Protein AF-A0A2E1NA82-F1 (afdb_monomer_lite)

Foldseek 3Di:
DDPVVVVVVVVVVVVVVVVVVVVVCVVVVVVVVVCVVVCVVPPPPDDDDDDDPLDCQQLVDAQVRSLVLLLCVLVPHDNPRPNPVCLVVLLVLVLVLLLVLLQQLLVCLQVVHDDRDDPQDWDQDPRGIGRHHDPPVLSVLSSPLSNQLNNDQDLVSNQVSLVSNLVSQVVVCSSRVVDDVSSCSSSVPRDSHDPPDDPPPPPDPPDDDDDD

Radius of gyration: 26.2 Å; chains: 1; bounding box: 61×76×90 Å

Sequence (212 aa):
MSLENIVIAVSLLLGIVLLILIIYLISRVNDLEAKAFSQQGIASSGEKKTENEPQKVFGGLSGRQLWDEWVSIANGGDDQYGIKGDRDRFLALLELHARSLIKTGMEHGASSTNEQPSNPLTIKMLRGEFESFLPSSQASRLYELGRELGASEDTKQRAALSAALAETVEAISMGIDAGSSFVESTMRDVPINPPESEPGQELVPSDNPDSG

pLDDT: mean 76.41, std 17.11, range [37.5, 94.0]

Structure (mmCIF, N/CA/C/O backbone):
data_AF-A0A2E1NA82-F1
#
_entry.id   AF-A0A2E1NA82-F1
#
loop_
_atom_site.group_PDB
_atom_site.id
_atom_site.type_symbol
_atom_site.label_atom_id
_atom_site.label_alt_id
_atom_site.label_comp_id
_atom_site.label_asym_id
_atom_site.label_entity_id
_atom_site.label_seq_id
_atom_site.pdbx_PDB_ins_code
_atom_site.Cartn_x
_atom_site.Cartn_y
_atom_site.Cartn_z
_atom_site.occupancy
_atom_site.B_iso_or_equiv
_atom_site.auth_seq_id
_atom_site.auth_comp_id
_atom_site.auth_asym_id
_atom_site.auth_atom_id
_atom_site.pdbx_PDB_model_num
ATOM 1 N N . MET A 1 1 ? 3.138 59.621 -4.333 1.00 60.34 1 MET A N 1
ATOM 2 C CA . MET A 1 1 ? 2.513 58.377 -3.837 1.00 60.34 1 MET A CA 1
ATOM 3 C C . MET A 1 1 ? 2.484 58.458 -2.323 1.00 60.34 1 MET A C 1
ATOM 5 O O . MET A 1 1 ? 3.494 58.855 -1.756 1.00 60.34 1 MET A O 1
ATOM 9 N N . SER A 1 2 ? 1.336 58.206 -1.695 1.00 79.56 2 SER A N 1
ATOM 10 C CA . SER A 1 2 ? 1.173 58.239 -0.236 1.00 79.56 2 SER A CA 1
ATOM 11 C C . SER A 1 2 ? 2.066 57.186 0.424 1.00 79.56 2 SER A C 1
ATOM 13 O O . SER A 1 2 ? 2.286 56.110 -0.132 1.00 79.56 2 SER A O 1
ATOM 15 N N . LEU A 1 3 ? 2.605 57.516 1.598 1.00 78.81 3 LEU A N 1
ATOM 16 C CA . LEU A 1 3 ? 3.566 56.687 2.334 1.00 78.81 3 LEU A CA 1
ATOM 17 C C . LEU A 1 3 ? 2.981 55.297 2.657 1.00 78.81 3 LEU A C 1
ATOM 19 O O . LEU A 1 3 ? 3.685 54.295 2.596 1.00 78.81 3 LEU A O 1
ATOM 23 N N . GLU A 1 4 ? 1.668 55.227 2.862 1.00 82.38 4 GLU A N 1
ATOM 24 C CA . GLU A 1 4 ? 0.895 53.995 3.063 1.00 82.38 4 GLU A CA 1
ATOM 25 C C . GLU A 1 4 ? 0.946 53.072 1.837 1.00 82.38 4 GLU A C 1
ATOM 27 O O . GLU A 1 4 ? 1.203 51.877 1.968 1.00 82.38 4 GLU A O 1
ATOM 32 N N . ASN A 1 5 ? 0.799 53.625 0.629 1.00 81.94 5 ASN A N 1
ATOM 33 C CA . ASN A 1 5 ? 0.864 52.847 -0.610 1.00 81.94 5 ASN A CA 1
ATOM 34 C C . ASN A 1 5 ? 2.274 52.288 -0.842 1.00 81.94 5 ASN A C 1
ATOM 36 O O . ASN A 1 5 ? 2.421 51.199 -1.390 1.00 81.94 5 ASN A O 1
ATOM 40 N N . ILE A 1 6 ? 3.307 53.017 -0.406 1.00 86.69 6 ILE A N 1
ATOM 41 C CA . ILE A 1 6 ? 4.700 52.560 -0.477 1.00 86.69 6 ILE A CA 1
ATOM 42 C C . ILE A 1 6 ? 4.925 51.403 0.503 1.00 86.69 6 ILE A C 1
ATOM 44 O O . ILE A 1 6 ? 5.496 50.388 0.115 1.00 86.69 6 ILE A O 1
ATOM 48 N N . VAL A 1 7 ? 4.431 51.506 1.742 1.00 86.44 7 VAL A N 1
ATOM 49 C CA . VAL A 1 7 ? 4.547 50.432 2.745 1.00 86.44 7 VAL A CA 1
ATOM 50 C C . VAL A 1 7 ? 3.811 49.168 2.295 1.00 86.44 7 VAL A C 1
ATOM 52 O O . VAL A 1 7 ? 4.365 48.073 2.393 1.00 86.44 7 VAL A O 1
ATOM 55 N N . ILE A 1 8 ? 2.605 49.304 1.737 1.00 86.69 8 ILE A N 1
ATOM 56 C CA . ILE A 1 8 ? 1.835 48.171 1.204 1.00 86.69 8 ILE A CA 1
ATOM 57 C C . ILE A 1 8 ? 2.577 47.519 0.032 1.00 86.69 8 ILE A C 1
ATOM 59 O O . ILE A 1 8 ? 2.718 46.298 0.005 1.00 86.69 8 ILE A O 1
ATOM 63 N N . ALA A 1 9 ? 3.106 48.314 -0.904 1.00 85.19 9 ALA A N 1
ATOM 64 C CA . ALA A 1 9 ? 3.859 47.794 -2.043 1.00 85.19 9 ALA A CA 1
ATOM 65 C C . ALA A 1 9 ? 5.137 47.054 -1.609 1.00 85.19 9 ALA A C 1
ATOM 67 O O . ALA A 1 9 ? 5.434 45.986 -2.139 1.00 85.19 9 ALA A O 1
ATOM 68 N N . VAL A 1 10 ? 5.866 47.578 -0.617 1.00 90.19 10 VAL A N 1
ATOM 69 C CA . VAL A 1 10 ? 7.078 46.940 -0.076 1.00 90.19 10 VAL A CA 1
ATOM 70 C C . VAL A 1 10 ? 6.745 45.656 0.684 1.00 90.19 10 VAL A C 1
ATOM 72 O O . VAL A 1 10 ? 7.443 44.658 0.520 1.00 90.19 10 VAL A O 1
ATOM 75 N N . SER A 1 11 ? 5.666 45.646 1.469 1.00 88.31 11 SER A N 1
ATOM 76 C CA . SER A 1 11 ? 5.218 44.452 2.195 1.00 88.31 11 SER A CA 1
ATOM 77 C C . SER A 1 11 ? 4.773 43.340 1.237 1.00 88.31 11 SER A C 1
ATOM 79 O O . SER A 1 11 ? 5.163 42.183 1.394 1.00 88.31 11 SER A O 1
ATOM 81 N N . LEU A 1 12 ? 4.039 43.696 0.174 1.00 89.12 12 LEU A N 1
ATOM 82 C CA . LEU A 1 12 ? 3.630 42.754 -0.869 1.00 89.12 12 LEU A CA 1
ATOM 83 C C . LEU A 1 12 ? 4.841 42.193 -1.630 1.00 89.12 12 LEU A C 1
ATOM 85 O O . LEU A 1 12 ? 4.916 40.990 -1.871 1.00 89.12 12 LEU A O 1
ATOM 89 N N . LEU A 1 13 ? 5.816 43.049 -1.958 1.00 89.25 13 LEU A N 1
ATOM 90 C CA . LEU A 1 13 ? 7.061 42.637 -2.607 1.00 89.25 13 LEU A CA 1
ATOM 91 C C . LEU A 1 13 ? 7.852 41.659 -1.727 1.00 89.25 13 LEU A C 1
ATOM 93 O O . LEU A 1 13 ? 8.292 40.621 -2.215 1.00 89.25 13 LEU A O 1
ATOM 97 N N . LEU A 1 14 ? 7.990 41.953 -0.431 1.00 90.00 14 LEU A N 1
ATOM 98 C CA . LEU A 1 14 ? 8.646 41.063 0.532 1.00 90.00 14 LEU A CA 1
ATOM 99 C C . LEU A 1 14 ? 7.930 39.714 0.647 1.00 90.00 14 LEU A C 1
ATOM 101 O O . LEU A 1 14 ? 8.590 38.678 0.639 1.00 90.00 14 LEU A O 1
ATOM 105 N N . GLY A 1 15 ? 6.596 39.711 0.694 1.00 89.12 15 GLY A N 1
ATOM 106 C CA . GLY A 1 15 ? 5.802 38.482 0.725 1.00 89.12 15 GLY A CA 1
ATOM 107 C C . GLY A 1 15 ? 6.021 37.603 -0.509 1.00 89.12 15 GLY A C 1
ATOM 108 O O . GLY A 1 15 ? 6.225 36.398 -0.378 1.00 89.12 15 GLY A O 1
ATOM 109 N N . ILE A 1 16 ? 6.058 38.202 -1.703 1.00 89.50 16 ILE A N 1
ATOM 110 C CA . ILE A 1 16 ? 6.321 37.478 -2.957 1.00 89.50 16 ILE A CA 1
ATOM 111 C C . ILE A 1 16 ? 7.746 36.913 -2.973 1.00 89.50 16 ILE A C 1
ATOM 113 O O . ILE A 1 16 ? 7.945 35.757 -3.343 1.00 89.50 16 ILE A O 1
ATOM 117 N N . VAL A 1 17 ? 8.738 37.693 -2.534 1.00 90.31 17 VAL A N 1
ATOM 118 C CA . VAL A 1 17 ? 10.133 37.234 -2.446 1.00 90.31 17 VAL A CA 1
ATOM 119 C C . VAL A 1 17 ? 10.264 36.052 -1.482 1.00 90.31 17 VAL A C 1
ATOM 121 O O . VAL A 1 17 ? 10.919 35.067 -1.819 1.00 90.31 17 VAL A O 1
ATOM 124 N N . LEU A 1 18 ? 9.607 36.106 -0.320 1.00 90.69 18 LEU A N 1
ATOM 125 C CA . LEU A 1 18 ? 9.594 34.994 0.633 1.00 90.69 18 LEU A CA 1
ATOM 126 C C . LEU A 1 18 ? 8.886 33.758 0.073 1.00 90.69 18 LEU A C 1
ATOM 128 O O . LEU A 1 18 ? 9.391 32.651 0.240 1.00 90.69 18 LEU A O 1
ATOM 132 N N . LEU A 1 19 ? 7.765 33.926 -0.631 1.00 90.06 19 LEU A N 1
ATOM 133 C CA . LEU A 1 19 ? 7.057 32.818 -1.274 1.00 90.06 19 LEU A CA 1
ATOM 134 C C . LEU A 1 19 ? 7.951 32.109 -2.302 1.00 90.06 19 LEU A C 1
ATOM 136 O O . LEU A 1 19 ? 8.066 30.884 -2.284 1.00 90.06 19 LEU A O 1
ATOM 140 N N . ILE A 1 20 ? 8.625 32.877 -3.164 1.00 89.38 20 ILE A N 1
ATOM 141 C CA . ILE A 1 20 ? 9.570 32.340 -4.152 1.00 89.38 20 ILE A CA 1
ATOM 142 C C . ILE A 1 20 ? 10.721 31.615 -3.446 1.00 89.38 20 ILE A C 1
ATOM 144 O O . ILE A 1 20 ? 11.106 30.529 -3.875 1.00 89.38 20 ILE A O 1
ATOM 148 N N . LEU A 1 21 ? 11.240 32.170 -2.346 1.00 84.94 21 LEU A N 1
ATOM 149 C CA . LEU A 1 21 ? 12.301 31.545 -1.557 1.00 84.94 21 LEU A CA 1
ATOM 150 C C . LEU A 1 21 ? 11.852 30.208 -0.951 1.00 84.94 21 LEU A C 1
ATOM 152 O O . LEU A 1 21 ? 12.613 29.248 -0.984 1.00 84.94 21 LEU A O 1
ATOM 156 N N . ILE A 1 22 ? 10.623 30.119 -0.440 1.00 89.00 22 ILE A N 1
ATOM 157 C CA . ILE A 1 22 ? 10.069 28.878 0.120 1.00 89.00 22 ILE A CA 1
ATOM 158 C C . ILE A 1 22 ? 9.896 27.823 -0.975 1.00 89.00 22 ILE A C 1
ATOM 160 O O . ILE A 1 22 ? 10.366 26.701 -0.809 1.00 89.00 22 ILE A O 1
ATOM 164 N N . ILE A 1 23 ? 9.298 28.177 -2.119 1.00 86.25 23 ILE A N 1
ATOM 165 C CA . ILE A 1 23 ? 9.144 27.256 -3.262 1.00 86.25 23 ILE A CA 1
ATOM 166 C C . ILE A 1 23 ? 10.517 26.778 -3.756 1.00 86.25 23 ILE A C 1
ATOM 168 O O . ILE A 1 23 ? 10.705 25.596 -4.059 1.00 86.25 23 ILE A O 1
ATOM 172 N N . TYR A 1 24 ? 11.498 27.681 -3.793 1.00 90.50 24 TYR A N 1
ATOM 173 C CA . TYR A 1 24 ? 12.875 27.362 -4.145 1.00 90.50 24 TYR A CA 1
ATOM 174 C C . TYR A 1 24 ? 13.528 26.418 -3.136 1.00 90.50 24 TYR A C 1
ATOM 176 O O . TYR A 1 24 ? 14.197 25.477 -3.546 1.00 90.50 24 TYR A O 1
ATOM 184 N N . LEU A 1 25 ? 13.334 26.636 -1.833 1.00 81.38 25 LEU A N 1
ATOM 185 C CA . LEU A 1 25 ? 13.870 25.762 -0.793 1.00 81.38 25 LEU A CA 1
ATOM 186 C C . LEU A 1 25 ? 13.226 24.380 -0.839 1.00 81.38 25 LEU A C 1
ATOM 188 O O . LEU A 1 25 ? 13.955 23.408 -0.733 1.00 81.38 25 LEU A O 1
ATOM 192 N N . ILE A 1 26 ? 11.917 24.271 -1.078 1.00 79.50 26 ILE A N 1
ATOM 193 C CA . ILE A 1 26 ? 11.247 22.973 -1.258 1.00 79.50 26 ILE A CA 1
ATOM 194 C C . ILE A 1 26 ? 11.830 22.247 -2.472 1.00 79.50 26 ILE A C 1
ATOM 196 O O . ILE A 1 26 ? 12.246 21.100 -2.360 1.00 79.50 26 ILE A O 1
ATOM 200 N N . SER A 1 27 ? 11.939 22.934 -3.612 1.00 72.88 27 SER A N 1
ATOM 201 C CA . SER A 1 27 ? 12.510 22.350 -4.834 1.00 72.88 27 SER A CA 1
ATOM 202 C C . SER A 1 27 ? 13.973 21.951 -4.635 1.00 72.88 27 SER A C 1
ATOM 204 O O . SER A 1 27 ? 14.387 20.875 -5.044 1.00 72.88 27 SER A O 1
ATOM 206 N N . ARG A 1 28 ? 14.758 22.786 -3.947 1.00 80.44 28 ARG A N 1
ATOM 207 C CA . ARG A 1 28 ? 16.181 22.546 -3.708 1.00 80.44 28 ARG A CA 1
ATOM 208 C C . ARG A 1 28 ? 16.433 21.485 -2.644 1.00 80.44 28 ARG A C 1
ATOM 210 O O . ARG A 1 28 ? 17.420 20.774 -2.766 1.00 80.44 28 ARG A O 1
ATOM 217 N N . VAL A 1 29 ? 15.581 21.375 -1.626 1.00 71.00 29 VAL A N 1
ATOM 218 C CA . VAL A 1 29 ? 15.600 20.273 -0.655 1.00 71.00 29 VAL A CA 1
ATOM 219 C C . VAL A 1 29 ? 15.220 18.975 -1.357 1.00 71.00 29 VAL A C 1
ATOM 221 O O . VAL A 1 29 ? 15.953 18.009 -1.221 1.00 71.00 29 VAL A O 1
ATOM 224 N N . ASN A 1 30 ? 14.197 18.980 -2.212 1.00 66.69 30 ASN A N 1
ATOM 225 C CA . ASN A 1 30 ? 13.837 17.832 -3.044 1.00 66.69 30 ASN A CA 1
ATOM 226 C C . ASN A 1 30 ? 14.969 17.434 -4.016 1.00 66.69 30 ASN A C 1
ATOM 228 O O . ASN A 1 30 ? 15.252 16.253 -4.190 1.00 66.69 30 ASN A O 1
ATOM 232 N N . ASP A 1 31 ? 15.687 18.403 -4.596 1.00 64.69 31 ASP A N 1
ATOM 233 C CA . ASP A 1 31 ? 16.885 18.144 -5.407 1.00 64.69 31 ASP A CA 1
ATOM 234 C C . ASP A 1 31 ? 18.073 17.665 -4.561 1.00 64.69 31 ASP A C 1
ATOM 236 O O . ASP A 1 31 ? 18.884 16.881 -5.040 1.00 64.69 31 ASP A O 1
ATOM 240 N N . LEU A 1 32 ? 18.219 18.139 -3.319 1.00 55.56 32 LEU A N 1
ATOM 241 C CA . LEU A 1 32 ? 19.257 17.701 -2.379 1.00 55.56 32 LEU A CA 1
ATOM 242 C C . LEU A 1 32 ? 18.986 16.285 -1.881 1.00 55.56 32 LEU A C 1
ATOM 244 O O . LEU A 1 32 ? 19.931 15.516 -1.768 1.00 55.56 32 LEU A O 1
ATOM 248 N N . GLU A 1 33 ? 17.728 15.927 -1.646 1.00 52.91 33 GLU A N 1
ATOM 249 C CA . GLU A 1 33 ? 17.297 14.561 -1.374 1.00 52.91 33 GLU A CA 1
ATOM 250 C C . GLU A 1 33 ? 17.569 13.702 -2.606 1.00 52.91 33 GLU A C 1
ATOM 252 O O . GLU A 1 33 ? 18.364 12.769 -2.525 1.00 52.91 33 GLU A O 1
ATOM 257 N N . ALA A 1 34 ? 17.066 14.079 -3.786 1.00 55.38 34 ALA A N 1
ATOM 258 C CA . ALA A 1 34 ? 17.333 13.360 -5.032 1.00 55.38 34 ALA A CA 1
ATOM 259 C C . ALA A 1 34 ? 18.838 13.225 -5.329 1.00 55.38 34 ALA A C 1
ATOM 261 O O . ALA A 1 34 ? 19.289 12.193 -5.833 1.00 55.38 34 ALA A O 1
ATOM 262 N N . LYS A 1 35 ? 19.646 14.237 -4.992 1.00 52.50 35 LYS A N 1
ATOM 263 C CA . LYS A 1 35 ? 21.098 14.237 -5.190 1.00 52.50 35 LYS A CA 1
ATOM 264 C C . LYS A 1 35 ? 21.858 13.494 -4.096 1.00 52.50 35 LYS A C 1
ATOM 266 O O . LYS A 1 35 ? 22.879 12.907 -4.416 1.00 52.50 35 LYS A O 1
ATOM 271 N N . ALA A 1 36 ? 21.383 13.452 -2.856 1.00 51.56 36 ALA A N 1
ATOM 272 C CA . ALA A 1 36 ? 21.946 12.609 -1.802 1.00 51.56 36 ALA A CA 1
ATOM 273 C C . ALA A 1 36 ? 21.632 11.126 -2.065 1.00 51.56 36 ALA A C 1
ATOM 275 O O . ALA A 1 36 ? 22.533 10.291 -1.996 1.00 51.56 36 ALA A O 1
ATOM 276 N N . PHE A 1 37 ? 20.405 10.819 -2.504 1.00 53.09 37 PHE A N 1
ATOM 277 C CA . PHE A 1 37 ? 19.995 9.484 -2.944 1.00 53.09 37 PHE A CA 1
ATOM 278 C C . PHE A 1 37 ? 20.733 9.032 -4.217 1.00 53.09 37 PHE A C 1
ATOM 280 O O . PHE A 1 37 ? 21.122 7.871 -4.317 1.00 53.09 37 PHE A O 1
ATOM 287 N N . SER A 1 38 ? 21.021 9.934 -5.166 1.00 49.25 38 SER A N 1
ATOM 288 C CA . SER A 1 38 ? 21.813 9.594 -6.363 1.00 49.25 38 SER A CA 1
ATOM 289 C C . SER A 1 38 ? 23.334 9.661 -6.161 1.00 49.25 38 SER A C 1
ATOM 291 O O . SER A 1 38 ? 24.054 8.892 -6.794 1.00 49.25 38 SER A O 1
ATOM 293 N N . GLN A 1 39 ? 23.869 10.488 -5.253 1.00 40.47 39 GLN A N 1
ATOM 294 C CA . GLN A 1 39 ? 25.302 10.485 -4.918 1.00 40.47 39 GLN A CA 1
ATOM 295 C C . GLN A 1 39 ? 25.708 9.263 -4.098 1.00 40.47 39 GLN A C 1
ATOM 297 O O . GLN A 1 39 ? 26.833 8.795 -4.272 1.00 40.47 39 GLN A O 1
ATOM 302 N N . GLN A 1 40 ? 24.802 8.678 -3.309 1.00 44.12 40 GLN A N 1
ATOM 303 C CA . GLN A 1 40 ? 25.041 7.360 -2.718 1.00 44.12 40 GLN A CA 1
ATOM 304 C C . GLN A 1 40 ? 25.058 6.235 -3.775 1.00 44.12 40 GLN A C 1
ATOM 306 O O . GLN A 1 40 ? 25.639 5.182 -3.532 1.00 44.12 40 GLN A O 1
ATOM 311 N N . GLY A 1 41 ? 24.515 6.481 -4.976 1.00 46.09 41 GLY A N 1
ATOM 312 C CA . GLY A 1 41 ? 24.575 5.575 -6.128 1.00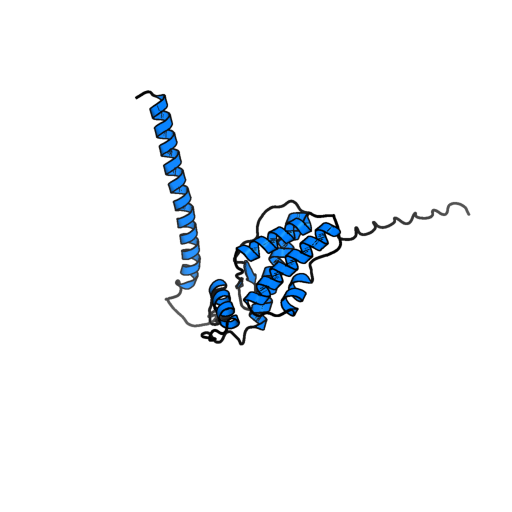 46.09 41 GLY A CA 1
ATOM 313 C C . GLY A 1 41 ? 25.701 5.838 -7.143 1.00 46.09 41 GLY A C 1
ATOM 314 O O . GLY A 1 41 ? 25.901 5.010 -8.027 1.00 46.09 41 GLY A O 1
ATOM 315 N N . ILE A 1 42 ? 26.435 6.961 -7.068 1.00 43.28 42 ILE A N 1
ATOM 316 C CA . ILE A 1 42 ? 27.424 7.347 -8.106 1.00 43.28 42 ILE A CA 1
ATOM 317 C C . ILE A 1 42 ? 28.829 7.655 -7.538 1.00 43.28 42 ILE A C 1
ATOM 319 O O . ILE A 1 42 ? 29.801 7.710 -8.291 1.00 43.28 42 ILE A O 1
ATOM 323 N N . ALA A 1 43 ? 29.015 7.756 -6.219 1.00 37.50 43 ALA A N 1
ATOM 324 C CA . ALA A 1 43 ? 30.346 7.900 -5.617 1.00 37.50 43 ALA A CA 1
ATOM 325 C C . ALA A 1 43 ? 31.023 6.543 -5.333 1.00 37.50 43 ALA A C 1
ATOM 327 O O . ALA A 1 43 ? 31.335 6.228 -4.191 1.00 37.50 43 ALA A O 1
ATOM 328 N N . SER A 1 44 ? 31.255 5.721 -6.361 1.00 40.41 44 SER A N 1
ATOM 329 C CA . SER A 1 44 ? 32.179 4.569 -6.295 1.00 40.41 44 SER A CA 1
ATOM 330 C C . SER A 1 44 ? 32.678 4.183 -7.693 1.00 40.41 44 SER A C 1
ATOM 332 O O . SER A 1 44 ? 32.549 3.050 -8.144 1.00 40.41 44 SER A O 1
ATOM 334 N N . SER A 1 45 ? 33.255 5.146 -8.413 1.00 44.62 45 SER A N 1
ATOM 335 C CA . SER A 1 45 ? 34.153 4.861 -9.538 1.00 44.62 45 SER A CA 1
ATOM 336 C C . SER A 1 45 ? 35.563 5.247 -9.113 1.00 44.62 45 SER A C 1
ATOM 338 O O . SER A 1 45 ? 35.976 6.394 -9.247 1.00 44.62 45 SER A O 1
ATOM 340 N N . GLY A 1 46 ? 36.267 4.288 -8.517 1.00 38.25 46 GLY A N 1
ATOM 341 C CA . GLY A 1 46 ? 37.623 4.484 -8.024 1.00 38.25 46 GLY A CA 1
ATOM 342 C C . GLY A 1 46 ? 38.017 3.435 -6.995 1.00 38.25 46 GLY A C 1
ATOM 343 O O . GLY A 1 46 ? 37.871 3.656 -5.805 1.00 38.25 46 GLY A O 1
ATOM 344 N N . GLU A 1 47 ? 38.561 2.329 -7.502 1.00 39.03 47 GLU A N 1
ATOM 345 C CA . GLU A 1 47 ? 39.441 1.384 -6.802 1.00 39.03 47 GLU A CA 1
ATOM 346 C C . GLU A 1 47 ? 38.826 0.267 -5.925 1.00 39.03 47 GLU A C 1
ATOM 348 O O . GLU A 1 47 ? 38.238 0.473 -4.873 1.00 39.03 47 GLU A O 1
ATOM 353 N N . LYS A 1 48 ? 39.154 -0.962 -6.364 1.00 37.94 48 LYS A N 1
ATOM 354 C CA . LYS A 1 48 ? 39.220 -2.251 -5.647 1.00 37.94 48 LYS A CA 1
ATOM 355 C C . LYS A 1 48 ? 37.915 -2.957 -5.241 1.00 37.94 48 LYS A C 1
ATOM 357 O O . LYS A 1 48 ? 37.428 -2.855 -4.129 1.00 37.94 48 LYS A O 1
ATOM 362 N N . LYS A 1 49 ? 37.509 -3.868 -6.137 1.00 47.69 49 LYS A N 1
ATOM 363 C CA . LYS A 1 49 ? 37.179 -5.290 -5.888 1.00 47.69 49 LYS A CA 1
ATOM 364 C C . LYS A 1 49 ? 37.120 -5.702 -4.399 1.00 47.69 49 LYS A C 1
ATOM 366 O O . LYS A 1 49 ? 38.175 -5.964 -3.821 1.00 47.69 49 LYS A O 1
ATOM 371 N N . THR A 1 50 ? 35.911 -5.870 -3.849 1.00 37.97 50 THR A N 1
ATOM 372 C CA . THR A 1 50 ? 35.324 -7.104 -3.250 1.00 37.97 50 THR A CA 1
ATOM 373 C C . THR A 1 50 ? 34.120 -6.735 -2.355 1.00 37.97 50 THR A C 1
ATOM 375 O O . THR A 1 50 ? 34.240 -5.841 -1.531 1.00 37.97 50 THR A O 1
ATOM 378 N N . GLU A 1 51 ? 33.012 -7.477 -2.520 1.00 41.88 51 GLU A N 1
ATOM 379 C CA . GLU A 1 51 ? 31.817 -7.601 -1.650 1.00 41.88 51 GLU A CA 1
ATOM 380 C C . GLU A 1 51 ? 30.749 -6.480 -1.610 1.00 41.88 51 GLU A C 1
ATOM 382 O O . GLU A 1 51 ? 31.024 -5.317 -1.347 1.00 41.88 51 GLU A O 1
ATOM 387 N N . ASN A 1 52 ? 29.490 -6.916 -1.796 1.00 38.03 52 ASN A N 1
ATOM 388 C CA . ASN A 1 52 ? 28.210 -6.189 -1.740 1.00 38.03 52 ASN A CA 1
ATOM 389 C C . ASN A 1 52 ? 27.836 -5.279 -2.925 1.00 38.03 52 ASN A C 1
ATOM 391 O O . ASN A 1 52 ? 27.549 -4.098 -2.746 1.00 38.03 52 ASN A O 1
ATOM 395 N N . GLU A 1 53 ? 27.664 -5.855 -4.122 1.00 41.12 53 GLU A N 1
ATOM 396 C CA . GLU A 1 53 ? 26.576 -5.341 -4.968 1.00 41.12 53 GLU A CA 1
ATOM 397 C C . GLU A 1 53 ? 25.245 -5.653 -4.261 1.00 41.12 53 GLU A C 1
ATOM 399 O O . GLU A 1 53 ? 25.024 -6.819 -3.907 1.00 41.12 53 GLU A O 1
ATOM 404 N N . PRO A 1 54 ? 24.349 -4.673 -4.030 1.00 48.28 54 PRO A N 1
ATOM 405 C CA . PRO A 1 54 ? 22.999 -4.982 -3.587 1.00 48.28 54 PRO A CA 1
ATOM 406 C C . PRO A 1 54 ? 22.374 -5.880 -4.654 1.00 48.28 54 PRO A C 1
ATOM 408 O O . PRO A 1 54 ? 22.178 -5.470 -5.799 1.00 48.28 54 PRO A O 1
ATOM 411 N N . GLN A 1 55 ? 22.127 -7.140 -4.298 1.00 51.84 55 GLN A N 1
ATOM 412 C CA . GLN A 1 55 ? 21.477 -8.102 -5.178 1.00 51.84 55 GLN A CA 1
ATOM 413 C C . GLN A 1 55 ? 20.186 -7.463 -5.702 1.00 51.84 55 GLN A C 1
ATOM 415 O O . GLN A 1 55 ? 19.316 -7.121 -4.904 1.00 51.84 55 GLN A O 1
ATOM 420 N N . LYS A 1 56 ? 20.078 -7.268 -7.023 1.00 64.81 56 LYS A N 1
ATOM 421 C CA . LYS A 1 56 ? 18.931 -6.603 -7.660 1.00 64.81 56 LYS A CA 1
ATOM 422 C C . LYS A 1 56 ? 17.647 -7.399 -7.397 1.00 64.81 56 LYS A C 1
ATOM 424 O O . LYS A 1 56 ? 17.357 -8.360 -8.104 1.00 64.81 56 LYS A O 1
ATOM 429 N N . VAL A 1 57 ? 16.909 -7.035 -6.350 1.00 74.12 57 VAL A N 1
ATOM 430 C CA . VAL A 1 57 ? 15.584 -7.592 -6.033 1.00 74.12 57 VAL A CA 1
ATOM 431 C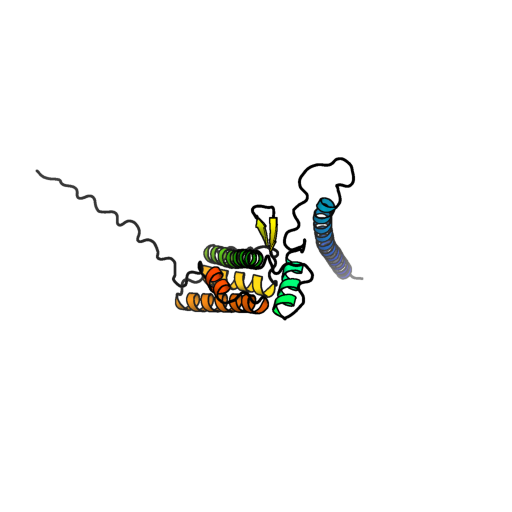 C . VAL A 1 57 ? 14.578 -7.039 -7.048 1.00 74.12 57 VAL A C 1
ATOM 433 O O . VAL A 1 57 ? 14.713 -5.885 -7.451 1.00 74.12 57 VAL A O 1
ATOM 436 N N . PHE A 1 58 ? 13.609 -7.848 -7.494 1.00 82.38 58 PHE A N 1
ATOM 437 C CA . PHE A 1 58 ? 12.578 -7.442 -8.462 1.00 82.38 58 PHE A CA 1
ATOM 438 C C . PHE A 1 58 ? 13.146 -6.840 -9.761 1.00 82.38 58 PHE A C 1
ATOM 440 O O . PHE A 1 58 ? 12.715 -5.782 -10.215 1.00 82.38 58 PHE A O 1
ATOM 447 N N . GLY A 1 59 ? 14.202 -7.441 -10.315 1.00 79.12 59 GLY A N 1
ATOM 448 C CA . GLY A 1 59 ? 14.856 -6.929 -11.528 1.00 79.12 59 GLY A CA 1
ATOM 449 C C . GLY A 1 59 ? 15.569 -5.576 -11.356 1.00 79.12 59 GLY A C 1
ATOM 450 O O . GLY A 1 59 ? 16.095 -5.034 -12.326 1.00 79.12 59 GLY A O 1
ATOM 451 N N . GLY A 1 60 ? 15.640 -5.042 -10.130 1.00 79.88 60 GLY A N 1
ATOM 452 C CA . GLY A 1 60 ? 16.180 -3.715 -9.829 1.00 79.88 60 GLY A CA 1
ATOM 453 C C . GLY A 1 60 ? 15.171 -2.573 -9.980 1.00 79.88 60 GLY A C 1
ATOM 454 O O . GLY A 1 60 ? 15.596 -1.422 -10.061 1.00 79.88 60 GLY A O 1
ATOM 455 N N . LEU A 1 61 ? 13.870 -2.876 -10.040 1.00 83.94 61 LEU A N 1
ATOM 456 C CA . LEU A 1 61 ? 12.803 -1.875 -10.084 1.00 83.94 61 LEU A CA 1
ATOM 457 C C . LEU A 1 61 ? 12.642 -1.178 -8.723 1.00 83.94 61 LEU A C 1
ATOM 459 O O . LEU A 1 61 ? 12.707 -1.821 -7.672 1.00 83.94 61 LEU A O 1
ATOM 463 N N . SER A 1 62 ? 12.402 0.137 -8.739 1.00 84.44 62 SER A N 1
ATOM 464 C CA . SER A 1 62 ? 11.970 0.873 -7.542 1.00 84.44 62 SER A CA 1
ATOM 465 C C . SER A 1 62 ? 10.519 0.538 -7.178 1.00 84.44 62 SER A C 1
ATOM 467 O O . SER A 1 62 ? 9.786 0.002 -8.006 1.00 84.44 62 SER A O 1
ATOM 469 N N . GLY A 1 63 ? 10.066 0.883 -5.967 1.00 83.88 63 GLY A N 1
ATOM 470 C CA . GLY A 1 63 ? 8.713 0.562 -5.490 1.00 83.88 63 GLY A CA 1
ATOM 471 C C . GLY A 1 63 ? 7.596 0.956 -6.457 1.00 83.88 63 GLY A C 1
ATOM 472 O O . GLY A 1 63 ? 6.728 0.145 -6.774 1.00 83.88 63 GLY A O 1
ATOM 473 N N . ARG A 1 64 ? 7.645 2.187 -6.981 1.00 86.62 64 ARG A N 1
ATOM 474 C CA . ARG A 1 64 ? 6.657 2.671 -7.956 1.00 86.62 64 ARG A CA 1
ATOM 475 C C . ARG A 1 64 ? 6.758 1.957 -9.303 1.00 86.62 64 ARG A C 1
ATOM 477 O O . ARG A 1 64 ? 5.733 1.602 -9.869 1.00 86.62 64 ARG A O 1
ATOM 484 N N . GLN A 1 65 ? 7.972 1.719 -9.798 1.00 88.62 65 GLN A N 1
ATOM 485 C CA . GLN A 1 65 ? 8.167 0.984 -11.052 1.00 88.62 65 GLN A CA 1
ATOM 486 C C . GLN A 1 65 ? 7.684 -0.464 -10.933 1.00 88.62 65 GLN A C 1
ATOM 488 O O . GLN A 1 65 ? 7.076 -0.985 -11.860 1.00 88.62 65 GLN A O 1
ATOM 493 N N . LEU A 1 66 ? 7.924 -1.093 -9.779 1.00 89.50 66 LEU A N 1
ATOM 494 C CA . LEU A 1 66 ? 7.443 -2.430 -9.470 1.00 89.50 66 LEU A CA 1
ATOM 495 C C . LEU A 1 66 ? 5.914 -2.468 -9.452 1.00 89.50 66 LEU A C 1
ATOM 497 O O . LEU A 1 66 ? 5.333 -3.358 -10.059 1.00 89.50 66 LEU A O 1
ATOM 501 N N . TRP A 1 67 ? 5.273 -1.494 -8.800 1.00 90.38 67 TRP A N 1
ATOM 502 C CA . TRP A 1 67 ? 3.816 -1.361 -8.800 1.00 90.38 67 TRP A CA 1
ATOM 503 C C . TRP A 1 67 ? 3.252 -1.224 -10.219 1.00 90.38 67 TRP A C 1
ATOM 505 O O . TRP A 1 67 ? 2.356 -1.978 -10.593 1.00 90.38 67 TRP A O 1
ATOM 515 N N . ASP A 1 68 ? 3.787 -0.293 -11.014 1.00 90.38 68 ASP A N 1
ATOM 516 C CA . ASP A 1 68 ? 3.309 -0.023 -12.374 1.00 90.38 68 ASP A CA 1
ATOM 517 C C . ASP A 1 68 ? 3.465 -1.258 -13.284 1.00 90.38 68 ASP A C 1
ATOM 519 O O . ASP A 1 68 ? 2.541 -1.612 -14.021 1.00 90.38 68 ASP A O 1
ATOM 523 N N . GLU A 1 69 ? 4.597 -1.963 -13.186 1.00 91.12 69 GLU A N 1
ATOM 524 C CA . GLU A 1 69 ? 4.828 -3.214 -13.917 1.00 91.12 69 GLU A CA 1
ATOM 525 C C . GLU A 1 69 ? 3.871 -4.323 -13.453 1.00 91.12 69 GLU A C 1
ATOM 527 O O . GLU A 1 69 ? 3.318 -5.051 -14.276 1.00 91.12 69 GLU A O 1
ATOM 532 N N . TRP A 1 70 ? 3.604 -4.429 -12.147 1.00 90.75 70 TRP A N 1
ATOM 533 C CA . TRP A 1 70 ? 2.688 -5.442 -11.622 1.00 90.75 70 TRP A CA 1
ATOM 534 C C . TRP A 1 70 ? 1.245 -5.218 -12.074 1.00 90.75 70 TRP A C 1
ATOM 536 O O . TRP A 1 70 ? 0.562 -6.166 -12.460 1.00 90.75 70 TRP A O 1
ATOM 546 N N . VAL A 1 71 ? 0.793 -3.962 -12.081 1.00 90.44 71 VAL A N 1
ATOM 547 C CA . VAL A 1 71 ? -0.515 -3.582 -12.630 1.00 90.44 71 VAL A CA 1
ATOM 548 C C . VAL A 1 71 ? -0.573 -3.905 -14.123 1.00 90.44 71 VAL A C 1
ATOM 550 O O . VAL A 1 71 ? -1.569 -4.457 -14.587 1.00 90.44 71 VAL A O 1
ATOM 553 N N . SER A 1 72 ? 0.485 -3.617 -14.887 1.00 89.69 72 SER A N 1
ATOM 554 C CA . SER A 1 72 ? 0.565 -3.989 -16.307 1.00 89.69 72 SER A CA 1
ATOM 555 C C . SER A 1 72 ? 0.393 -5.500 -16.501 1.00 89.69 72 SER A C 1
ATOM 557 O O . SER A 1 72 ? -0.466 -5.935 -17.269 1.00 89.69 72 SER A O 1
ATOM 559 N N . ILE A 1 73 ? 1.131 -6.308 -15.733 1.00 89.62 73 ILE A N 1
ATOM 560 C CA . ILE A 1 73 ? 1.058 -7.774 -15.760 1.00 89.62 73 ILE A CA 1
ATOM 561 C C . ILE A 1 73 ? -0.346 -8.281 -15.398 1.00 89.62 73 ILE A C 1
ATOM 563 O O . ILE A 1 73 ? -0.875 -9.149 -16.096 1.00 89.62 73 ILE A O 1
ATOM 567 N N . ALA A 1 74 ? -0.964 -7.741 -14.343 1.00 88.38 74 ALA A N 1
ATOM 568 C CA . ALA A 1 74 ? -2.314 -8.115 -13.914 1.00 88.38 74 ALA A CA 1
ATOM 569 C C . ALA A 1 74 ? -3.372 -7.823 -14.995 1.00 88.38 74 ALA A C 1
ATOM 571 O O . ALA A 1 74 ? -4.349 -8.554 -15.131 1.00 88.38 74 ALA A O 1
ATOM 572 N N . ASN A 1 75 ? -3.142 -6.801 -15.825 1.00 88.88 75 ASN A N 1
ATOM 573 C CA . ASN A 1 75 ? -3.995 -6.451 -16.963 1.00 88.88 75 ASN A CA 1
ATOM 574 C C . ASN A 1 75 ? -3.629 -7.189 -18.269 1.00 88.88 75 ASN A C 1
ATOM 576 O O . ASN A 1 75 ? -4.117 -6.829 -19.341 1.00 88.88 75 ASN A O 1
ATOM 580 N N . GLY A 1 76 ? -2.794 -8.232 -18.198 1.00 86.44 76 GLY A N 1
ATOM 581 C CA . GLY A 1 76 ? -2.414 -9.064 -19.344 1.00 86.44 76 GLY A CA 1
ATOM 582 C C . GLY A 1 76 ? -1.160 -8.603 -20.091 1.00 86.44 76 GLY A C 1
ATOM 583 O O . GLY A 1 76 ? -0.915 -9.076 -21.199 1.00 86.44 76 GLY A O 1
ATOM 584 N N . GLY A 1 77 ? -0.375 -7.694 -19.509 1.00 88.56 77 GLY A N 1
ATOM 585 C CA . GLY A 1 77 ? 0.929 -7.288 -20.025 1.00 88.56 77 GLY A CA 1
ATOM 586 C C . GLY A 1 77 ? 1.995 -8.387 -19.930 1.00 88.56 77 GLY A C 1
ATOM 587 O O . GLY A 1 77 ? 1.907 -9.323 -19.124 1.00 88.56 77 GLY A O 1
ATOM 588 N N . ASP A 1 78 ? 3.028 -8.254 -20.762 1.00 87.44 78 ASP A N 1
ATOM 589 C CA . ASP A 1 78 ? 4.191 -9.142 -20.753 1.00 87.44 78 ASP A CA 1
ATOM 590 C C . ASP A 1 78 ? 5.095 -8.867 -19.544 1.00 87.44 78 ASP A C 1
ATOM 592 O O . ASP A 1 78 ? 5.278 -7.724 -19.138 1.00 87.44 78 ASP A O 1
ATOM 596 N N . ASP A 1 79 ? 5.697 -9.923 -18.988 1.00 87.56 79 ASP A N 1
ATOM 597 C CA . ASP A 1 79 ? 6.645 -9.819 -17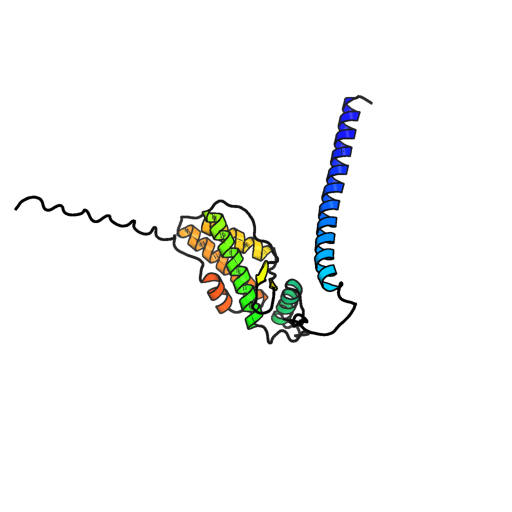.871 1.00 87.56 79 ASP A CA 1
ATOM 598 C C . ASP A 1 79 ? 8.050 -9.495 -18.393 1.00 87.56 79 ASP A C 1
ATOM 600 O O . ASP A 1 79 ? 8.877 -10.385 -18.608 1.00 87.56 79 ASP A O 1
ATOM 604 N N . GLN A 1 80 ? 8.310 -8.210 -18.636 1.00 83.44 80 GLN A N 1
ATOM 605 C CA . GLN A 1 80 ? 9.559 -7.751 -19.253 1.00 83.44 80 GLN A CA 1
ATOM 606 C C . GLN A 1 80 ? 10.778 -7.930 -18.340 1.00 83.44 80 GLN A C 1
ATOM 608 O O . GLN A 1 80 ? 11.906 -8.055 -18.821 1.00 83.44 80 GLN A O 1
ATOM 613 N N . TYR A 1 81 ? 10.552 -7.943 -17.026 1.00 83.88 81 TYR A N 1
ATOM 614 C CA . TYR A 1 81 ? 11.601 -7.960 -16.008 1.00 83.88 81 TYR A CA 1
ATOM 615 C C . TYR A 1 81 ? 11.737 -9.312 -15.295 1.00 83.88 81 TYR A C 1
ATOM 617 O O . TYR A 1 81 ? 12.610 -9.463 -14.439 1.00 83.88 81 TYR A O 1
ATOM 625 N N . GLY A 1 82 ? 10.914 -10.304 -15.651 1.00 83.56 82 GLY A N 1
ATOM 626 C CA . GLY A 1 82 ? 10.925 -11.637 -15.044 1.00 83.56 82 GLY A CA 1
ATOM 627 C C . GLY A 1 82 ? 10.478 -11.635 -13.581 1.00 83.56 82 GLY A C 1
ATOM 628 O O . GLY A 1 82 ? 10.918 -12.480 -12.799 1.00 83.56 82 GLY A O 1
ATOM 629 N N . ILE A 1 83 ? 9.657 -10.664 -13.184 1.00 87.19 83 ILE A N 1
ATOM 630 C CA . ILE A 1 83 ? 9.306 -10.419 -11.786 1.00 87.19 83 ILE A CA 1
ATOM 631 C C . ILE A 1 83 ? 8.156 -11.303 -11.298 1.00 87.19 83 ILE A C 1
ATOM 633 O O . ILE A 1 83 ? 7.979 -11.419 -10.088 1.00 87.19 83 ILE A O 1
ATOM 637 N N . LYS A 1 84 ? 7.430 -12.013 -12.182 1.00 86.31 84 LYS A N 1
ATOM 638 C CA . LYS A 1 84 ? 6.344 -12.941 -11.791 1.00 86.31 84 LYS A CA 1
ATOM 639 C C . LYS A 1 84 ? 6.787 -14.000 -10.778 1.00 86.31 84 LYS A C 1
ATOM 641 O O . LYS A 1 84 ? 5.988 -14.409 -9.938 1.00 86.31 84 LYS A O 1
ATOM 646 N N . GLY A 1 85 ? 8.051 -14.427 -10.834 1.00 84.50 85 GLY A N 1
ATOM 647 C CA . GLY A 1 85 ? 8.623 -15.385 -9.881 1.00 84.50 85 GLY A CA 1
ATOM 648 C C . GLY A 1 85 ? 8.708 -14.862 -8.442 1.00 84.50 85 GLY A C 1
ATOM 649 O O . GLY A 1 85 ? 8.734 -15.659 -7.509 1.00 84.50 85 GLY A O 1
ATOM 650 N N . ASP A 1 86 ? 8.687 -13.541 -8.255 1.00 85.12 86 ASP A N 1
ATOM 651 C CA . ASP A 1 86 ? 8.741 -12.879 -6.951 1.00 85.12 86 ASP A CA 1
ATOM 652 C C . ASP A 1 86 ? 7.344 -12.448 -6.444 1.00 85.12 86 ASP A C 1
ATOM 654 O O . ASP A 1 86 ? 7.253 -11.671 -5.489 1.00 85.12 86 ASP A O 1
ATOM 658 N N . ARG A 1 87 ? 6.247 -12.954 -7.040 1.00 87.00 87 ARG A N 1
ATOM 659 C CA . ARG A 1 87 ? 4.858 -12.574 -6.699 1.00 87.00 87 ARG A CA 1
ATOM 660 C C . ARG A 1 87 ? 4.580 -12.609 -5.205 1.00 87.00 87 ARG A C 1
ATOM 662 O O . ARG A 1 87 ? 4.148 -11.609 -4.643 1.00 87.00 87 ARG A O 1
ATOM 669 N N . ASP A 1 88 ? 4.856 -13.732 -4.553 1.00 86.56 88 ASP A N 1
ATOM 670 C CA . ASP A 1 88 ? 4.545 -13.902 -3.130 1.00 86.56 88 ASP A CA 1
ATOM 671 C C . ASP A 1 88 ? 5.319 -12.905 -2.259 1.00 86.56 88 ASP A C 1
ATOM 673 O O . ASP A 1 88 ? 4.806 -12.403 -1.260 1.00 86.56 88 ASP A O 1
ATOM 677 N N . ARG A 1 89 ? 6.544 -12.556 -2.671 1.00 84.62 89 ARG A N 1
ATOM 678 C CA . ARG A 1 89 ? 7.356 -11.551 -1.985 1.00 84.62 89 ARG A CA 1
ATOM 679 C C . ARG A 1 89 ? 6.786 -10.150 -2.169 1.00 84.62 89 ARG A C 1
ATOM 681 O O . ARG A 1 89 ? 6.749 -9.391 -1.204 1.00 84.62 89 ARG A O 1
ATOM 688 N N . PHE A 1 90 ? 6.359 -9.807 -3.383 1.00 86.69 90 PHE A N 1
ATOM 689 C CA . PHE A 1 90 ? 5.697 -8.534 -3.656 1.00 86.69 90 PHE A CA 1
ATOM 690 C C . PHE A 1 90 ? 4.404 -8.396 -2.839 1.00 86.69 90 PHE A C 1
ATOM 692 O O . PHE A 1 90 ? 4.223 -7.392 -2.150 1.00 86.69 90 PHE A O 1
ATOM 699 N N . LEU A 1 91 ? 3.560 -9.433 -2.828 1.00 90.56 91 LEU A N 1
ATOM 700 C CA . LEU A 1 91 ? 2.317 -9.442 -2.053 1.00 90.56 91 LEU A CA 1
ATOM 701 C C . LEU A 1 91 ? 2.577 -9.286 -0.553 1.00 90.56 91 LEU A C 1
ATOM 703 O O . LEU A 1 91 ? 1.935 -8.455 0.082 1.00 90.56 91 LEU A O 1
ATOM 707 N N . ALA A 1 92 ? 3.562 -9.997 0.001 1.00 86.19 92 ALA A N 1
ATOM 708 C CA . ALA A 1 92 ? 3.928 -9.863 1.411 1.00 86.19 92 ALA A CA 1
ATOM 709 C C . ALA A 1 92 ? 4.414 -8.444 1.771 1.00 86.19 92 ALA A C 1
ATOM 711 O O . ALA A 1 92 ? 4.112 -7.935 2.851 1.00 86.19 92 ALA A O 1
ATOM 712 N N . LEU A 1 93 ? 5.153 -7.777 0.874 1.00 87.12 93 LEU A N 1
ATOM 713 C CA . LEU A 1 93 ? 5.583 -6.388 1.080 1.00 87.12 93 LEU A CA 1
ATOM 714 C C . LEU A 1 93 ? 4.410 -5.413 1.063 1.00 87.12 93 LEU A C 1
ATOM 716 O O . LEU A 1 93 ? 4.376 -4.473 1.861 1.00 87.12 93 LEU A O 1
ATOM 720 N N . LEU A 1 94 ? 3.463 -5.623 0.154 1.00 89.75 94 LEU A N 1
ATOM 721 C CA . LEU A 1 94 ? 2.288 -4.774 0.044 1.00 89.75 94 LEU A CA 1
ATOM 722 C C . LEU A 1 94 ? 1.339 -4.964 1.229 1.00 89.75 94 LEU A C 1
ATOM 724 O O . LEU A 1 94 ? 0.810 -3.991 1.761 1.00 89.75 94 LEU A O 1
ATOM 728 N N . GLU A 1 95 ? 1.185 -6.208 1.678 1.00 89.00 95 GLU A N 1
ATOM 729 C CA . GLU A 1 95 ? 0.418 -6.573 2.866 1.00 89.00 95 GLU A CA 1
ATOM 730 C C . GLU A 1 95 ? 0.996 -5.877 4.103 1.00 89.00 95 GLU A C 1
ATOM 732 O O . GLU A 1 95 ? 0.273 -5.225 4.856 1.00 89.00 95 GLU A O 1
ATOM 737 N N . LEU A 1 96 ? 2.321 -5.940 4.283 1.00 86.50 96 LEU A N 1
ATOM 738 C CA . LEU A 1 96 ? 3.004 -5.268 5.386 1.00 86.50 96 LEU A CA 1
ATOM 739 C C . LEU A 1 96 ? 2.838 -3.744 5.323 1.00 86.50 96 LEU A C 1
ATOM 741 O O . LEU A 1 96 ? 2.602 -3.114 6.354 1.00 86.50 96 LEU A O 1
ATOM 745 N N . HIS A 1 97 ? 2.926 -3.153 4.130 1.00 86.75 97 HIS A N 1
ATOM 746 C CA . HIS A 1 97 ? 2.702 -1.721 3.934 1.00 86.75 97 HIS A CA 1
ATOM 747 C C . HIS A 1 97 ? 1.270 -1.333 4.330 1.00 86.75 97 HIS A C 1
ATOM 749 O O . HIS A 1 97 ? 1.085 -0.460 5.179 1.00 86.75 97 HIS A O 1
ATOM 755 N N . ALA A 1 98 ? 0.257 -2.016 3.791 1.00 88.25 98 ALA A N 1
ATOM 756 C CA . ALA A 1 98 ? -1.142 -1.744 4.103 1.00 88.25 98 ALA A CA 1
ATOM 757 C C . ALA A 1 98 ? -1.434 -1.917 5.604 1.00 88.25 98 ALA A C 1
ATOM 759 O O . ALA A 1 98 ? -1.995 -1.017 6.228 1.00 88.25 98 ALA A O 1
ATOM 760 N N . ARG A 1 99 ? -0.970 -3.016 6.215 1.00 89.06 99 ARG A N 1
ATOM 761 C CA . ARG A 1 99 ? -1.080 -3.257 7.665 1.00 89.06 99 ARG A CA 1
ATOM 762 C C . ARG A 1 99 ? -0.433 -2.145 8.484 1.00 89.06 99 ARG A C 1
ATOM 764 O O . ARG A 1 99 ? -1.020 -1.702 9.468 1.00 89.06 99 ARG A O 1
ATOM 771 N N . SER A 1 100 ? 0.750 -1.679 8.083 1.00 85.81 100 SER A N 1
ATOM 772 C CA . SER A 1 100 ? 1.435 -0.578 8.763 1.00 85.81 100 SER A CA 1
ATOM 773 C C . SER A 1 100 ? 0.607 0.705 8.724 1.00 85.81 100 SER A C 1
ATOM 775 O O . SER A 1 100 ? 0.459 1.349 9.755 1.00 85.81 100 SER A O 1
ATOM 777 N N . LEU A 1 101 ? 0.031 1.062 7.570 1.00 86.94 101 LEU A N 1
ATOM 778 C CA . LEU A 1 101 ? -0.802 2.263 7.434 1.00 86.94 101 LEU A CA 1
ATOM 779 C C . LEU A 1 101 ? -2.044 2.202 8.325 1.00 86.94 101 LEU A C 1
ATOM 781 O O . LEU A 1 101 ? -2.351 3.171 9.018 1.00 86.94 101 LEU A O 1
ATOM 785 N N . ILE A 1 102 ? -2.730 1.056 8.327 1.00 89.50 102 ILE A N 1
ATOM 786 C CA . ILE A 1 102 ? -3.937 0.842 9.132 1.00 89.50 102 ILE A CA 1
ATOM 787 C C . ILE A 1 102 ? -3.594 0.924 10.621 1.00 89.50 102 ILE A C 1
ATOM 789 O O . ILE A 1 102 ? -4.244 1.660 11.363 1.00 89.50 102 ILE A O 1
ATOM 793 N N . LYS A 1 103 ? -2.541 0.216 11.047 1.00 87.81 103 LYS A N 1
ATOM 794 C CA . LYS A 1 103 ? -2.096 0.181 12.441 1.00 87.81 103 LYS A CA 1
ATOM 795 C C . LYS A 1 103 ? -1.689 1.565 12.942 1.00 87.81 103 LYS A C 1
ATOM 797 O O . LYS A 1 103 ? -2.177 1.995 13.982 1.00 87.81 103 LYS A O 1
ATOM 802 N N . THR A 1 104 ? -0.852 2.280 12.189 1.00 84.44 104 THR A N 1
ATOM 803 C CA . THR A 1 104 ? -0.444 3.649 12.536 1.00 84.44 104 THR A CA 1
ATOM 804 C C . THR A 1 104 ? -1.649 4.583 12.590 1.00 84.44 104 THR A C 1
ATOM 806 O O . THR A 1 104 ? -1.761 5.374 13.522 1.00 84.44 104 THR A O 1
ATOM 809 N N . GLY A 1 105 ? -2.589 4.459 11.645 1.00 82.81 105 GLY A N 1
ATOM 810 C CA . GLY A 1 105 ? -3.859 5.181 11.695 1.00 82.81 105 GLY A CA 1
ATOM 811 C C . GLY A 1 105 ? -4.584 4.939 13.019 1.00 82.81 105 GLY A C 1
ATOM 812 O O . GLY A 1 105 ? -4.868 5.891 13.741 1.00 82.81 105 GLY A O 1
ATOM 813 N N . MET A 1 106 ? -4.813 3.677 13.386 1.00 87.38 106 MET A N 1
ATOM 814 C CA . MET A 1 106 ? -5.503 3.310 14.628 1.00 87.38 106 MET A CA 1
ATOM 815 C C . MET A 1 106 ? -4.809 3.842 15.888 1.00 87.38 106 MET A C 1
ATOM 817 O O . MET A 1 106 ? -5.470 4.415 16.752 1.00 87.38 106 MET A O 1
ATOM 821 N N . GLU A 1 107 ? -3.487 3.693 15.988 1.00 85.81 107 GLU A N 1
ATOM 822 C CA . GLU A 1 107 ? -2.689 4.210 17.110 1.00 85.81 107 GLU A CA 1
ATOM 823 C C . GLU A 1 107 ? -2.815 5.741 17.229 1.00 85.81 107 GLU A C 1
ATOM 825 O O . GLU A 1 107 ? -2.947 6.290 18.327 1.00 85.81 107 GLU A O 1
ATOM 830 N N . HIS A 1 108 ? -2.833 6.445 16.098 1.00 85.00 108 HIS A N 1
ATOM 831 C CA . HIS A 1 108 ? -3.001 7.897 16.040 1.00 85.00 108 HIS A CA 1
ATOM 832 C C . HIS A 1 108 ? -4.420 8.341 16.399 1.00 85.00 108 HIS A C 1
ATOM 834 O O . HIS A 1 108 ? -4.589 9.326 17.119 1.00 85.00 108 HIS A O 1
ATOM 840 N N . GLY A 1 109 ? -5.433 7.583 15.975 1.00 84.06 109 GLY A N 1
ATOM 841 C CA . GLY A 1 109 ? -6.824 7.795 16.370 1.00 84.06 109 GLY A CA 1
ATOM 842 C C . GLY A 1 109 ? -7.016 7.676 17.880 1.00 84.06 109 GLY A C 1
ATOM 843 O O . GLY A 1 109 ? -7.594 8.568 18.495 1.00 84.06 109 GLY A O 1
ATOM 844 N N . ALA A 1 110 ? -6.449 6.629 18.484 1.00 84.38 110 ALA A N 1
ATOM 845 C CA . ALA A 1 110 ? -6.535 6.385 19.923 1.00 84.38 110 ALA A CA 1
ATOM 846 C C . ALA A 1 110 ? -5.760 7.421 20.761 1.00 84.38 110 ALA A C 1
ATOM 848 O O . ALA A 1 110 ? -6.177 7.781 21.859 1.00 84.38 110 ALA A O 1
ATOM 849 N N . SER A 1 111 ? -4.631 7.925 20.250 1.00 82.12 111 SER A N 1
ATOM 850 C CA . SER A 1 111 ? -3.768 8.886 20.959 1.00 82.12 111 SER A CA 1
ATOM 851 C C . SER A 1 111 ? -4.047 10.359 20.629 1.00 82.12 111 SER A C 1
ATOM 853 O O . SER A 1 111 ? -3.376 11.234 21.173 1.00 82.12 111 SER A O 1
ATOM 855 N N . SER A 1 112 ? -5.018 10.659 19.753 1.00 74.12 112 SER A N 1
ATOM 856 C CA . SER A 1 112 ? -5.272 12.012 19.215 1.00 74.12 112 SER A CA 1
ATOM 857 C C . SER A 1 112 ? -4.040 12.672 18.565 1.00 74.12 112 SER A C 1
ATOM 859 O O . SER A 1 112 ? -3.915 13.898 18.543 1.00 74.12 112 SER A O 1
ATOM 861 N N . THR A 1 113 ? -3.130 11.862 18.018 1.00 69.75 113 THR A N 1
ATOM 862 C CA . THR A 1 113 ? -1.935 12.322 17.291 1.00 69.75 113 THR A CA 1
ATOM 863 C C . THR A 1 113 ? -2.244 12.396 15.794 1.00 69.75 113 THR A C 1
ATOM 865 O O . THR A 1 113 ? -3.052 11.622 15.290 1.00 69.75 113 THR A O 1
ATOM 868 N N . ASN A 1 114 ? -1.638 13.332 15.055 1.00 61.06 114 ASN A N 1
ATOM 869 C CA . ASN A 1 114 ? -1.948 13.537 13.634 1.00 61.06 114 ASN A CA 1
ATOM 870 C C . ASN A 1 114 ? -0.694 13.702 12.765 1.00 61.06 114 ASN A C 1
ATOM 872 O O . ASN A 1 114 ? -0.508 14.728 12.114 1.00 61.06 114 ASN A O 1
ATOM 876 N N . GLU A 1 115 ? 0.164 12.686 12.758 1.00 64.81 115 GLU A N 1
ATOM 877 C CA . GLU A 1 115 ? 1.277 12.591 11.812 1.00 64.81 115 GLU A CA 1
ATOM 878 C C . GLU A 1 115 ? 0.943 11.507 10.781 1.00 64.81 115 GLU A C 1
ATOM 880 O O . GLU A 1 115 ? 0.709 10.349 11.128 1.00 64.81 115 GLU A O 1
ATOM 885 N N . GLN A 1 116 ? 0.786 11.872 9.511 1.00 60.47 116 GLN A N 1
ATOM 886 C CA . GLN A 1 116 ? 0.501 10.884 8.472 1.00 60.47 116 GLN A CA 1
ATOM 887 C C . GLN A 1 116 ? 1.807 10.159 8.116 1.00 60.47 116 GLN A C 1
ATOM 889 O O . GLN A 1 116 ? 2.801 10.839 7.856 1.00 60.47 116 GLN A O 1
ATOM 894 N N . PRO A 1 117 ? 1.851 8.812 8.125 1.00 61.66 117 PRO A N 1
ATOM 895 C CA . PRO A 1 117 ? 3.060 8.078 7.779 1.00 61.66 117 PRO A CA 1
ATOM 896 C C . PRO A 1 117 ? 3.510 8.407 6.354 1.00 61.66 117 PRO A C 1
ATOM 898 O O . PRO A 1 117 ? 2.692 8.648 5.462 1.00 61.66 117 PRO A O 1
ATOM 901 N N . SER A 1 118 ? 4.828 8.397 6.151 1.00 56.94 118 SER A N 1
ATOM 902 C CA . SER A 1 118 ? 5.434 8.645 4.845 1.00 56.94 118 SER A CA 1
ATOM 903 C C . SER A 1 118 ? 4.992 7.590 3.828 1.00 56.94 118 SER A C 1
ATOM 905 O O . SER A 1 118 ? 5.006 6.393 4.113 1.00 56.94 118 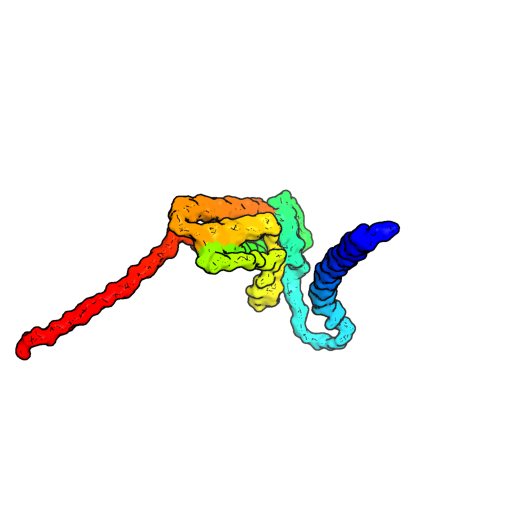SER A O 1
ATOM 907 N N . ASN A 1 119 ? 4.632 8.047 2.630 1.00 58.34 119 ASN A N 1
ATOM 908 C CA . ASN A 1 119 ? 4.451 7.222 1.441 1.00 58.34 119 ASN A CA 1
ATOM 909 C C . ASN A 1 119 ? 5.360 7.810 0.350 1.00 58.34 119 ASN A C 1
ATOM 911 O O . ASN A 1 119 ? 5.142 8.960 -0.042 1.00 58.34 119 ASN A O 1
ATOM 915 N N . PRO A 1 120 ? 6.382 7.085 -0.125 1.00 57.34 120 PRO A N 1
ATOM 916 C CA . PRO A 1 120 ? 6.628 5.653 0.057 1.00 57.34 120 PRO A CA 1
ATOM 917 C C . PRO A 1 120 ? 7.132 5.251 1.454 1.00 57.34 120 PRO A C 1
ATOM 919 O O . PRO A 1 120 ? 7.726 6.056 2.175 1.00 57.34 120 PRO A O 1
ATOM 922 N N . LEU A 1 121 ? 6.874 3.990 1.821 1.00 67.44 121 LEU A N 1
ATOM 923 C CA . LEU A 1 121 ? 7.266 3.402 3.102 1.00 67.44 121 LEU A CA 1
ATOM 924 C C . LEU A 1 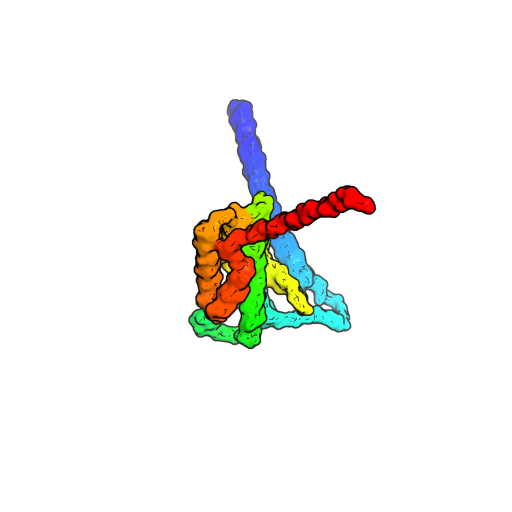121 ? 8.498 2.512 2.914 1.00 67.44 121 LEU A C 1
ATOM 926 O O . LEU A 1 121 ? 8.456 1.508 2.199 1.00 67.44 121 LEU A O 1
ATOM 930 N N . THR A 1 122 ? 9.589 2.844 3.599 1.00 69.19 122 THR A N 1
ATOM 931 C CA . THR A 1 122 ? 10.801 2.020 3.599 1.00 69.19 122 THR A CA 1
ATOM 932 C C . THR A 1 122 ? 10.629 0.821 4.527 1.00 69.19 122 THR A C 1
ATOM 934 O O . THR A 1 122 ? 10.586 0.957 5.750 1.00 69.19 122 THR A O 1
ATOM 937 N N . ILE A 1 123 ? 10.563 -0.377 3.950 1.00 64.62 123 ILE A N 1
ATOM 938 C CA . ILE A 1 123 ? 10.468 -1.643 4.676 1.00 64.62 123 ILE A CA 1
ATOM 939 C C . ILE A 1 123 ? 11.865 -2.255 4.802 1.00 64.62 123 ILE A C 1
ATOM 941 O O . ILE A 1 123 ? 12.528 -2.548 3.805 1.00 64.62 123 ILE A O 1
ATOM 945 N N . LYS A 1 124 ? 12.310 -2.512 6.037 1.00 61.50 124 LYS A N 1
ATOM 946 C CA . LYS A 1 124 ? 13.539 -3.277 6.295 1.00 61.50 124 LYS A CA 1
ATOM 947 C C . LYS A 1 124 ? 13.311 -4.756 5.990 1.00 61.50 124 LYS A C 1
ATOM 949 O O . LYS A 1 124 ? 12.503 -5.412 6.640 1.00 61.50 124 LYS A O 1
ATOM 954 N N . MET A 1 125 ? 14.056 -5.293 5.033 1.00 61.53 125 MET A N 1
ATOM 955 C CA . MET A 1 125 ? 14.089 -6.715 4.699 1.00 61.53 125 MET A CA 1
ATOM 956 C C . MET A 1 125 ? 15.402 -7.356 5.170 1.00 61.53 125 MET A C 1
ATOM 958 O O . MET A 1 125 ? 16.402 -6.687 5.418 1.00 61.53 125 MET A O 1
ATOM 962 N N . LEU A 1 126 ? 15.441 -8.694 5.203 1.00 53.06 126 LEU A N 1
ATOM 963 C CA . LEU A 1 126 ? 16.650 -9.470 5.534 1.00 53.06 126 LEU A CA 1
ATOM 964 C C . LEU A 1 126 ? 17.855 -9.188 4.614 1.00 53.06 126 LEU A C 1
ATOM 966 O O . LEU A 1 126 ? 18.975 -9.564 4.944 1.00 53.06 126 LEU A O 1
ATOM 970 N N . ARG A 1 127 ? 17.632 -8.579 3.443 1.00 60.88 127 ARG A N 1
ATOM 971 C CA . ARG A 1 127 ? 18.659 -8.310 2.422 1.00 60.88 127 ARG A CA 1
ATOM 972 C C . ARG A 1 127 ? 18.788 -6.823 2.069 1.00 60.88 127 ARG A C 1
ATOM 974 O O . ARG A 1 127 ? 19.214 -6.504 0.966 1.00 60.88 127 ARG A O 1
ATOM 981 N N . GLY A 1 128 ? 18.407 -5.930 2.981 1.00 61.72 128 GLY A N 1
ATOM 982 C CA . GLY A 1 128 ? 18.445 -4.481 2.773 1.00 61.72 128 GLY A CA 1
ATOM 983 C C . GLY A 1 128 ? 17.075 -3.837 2.941 1.00 61.72 128 GLY A C 1
ATOM 984 O O . GLY A 1 128 ? 16.123 -4.478 3.374 1.00 61.72 128 GLY A O 1
ATOM 985 N N . GLU A 1 129 ? 16.976 -2.559 2.615 1.00 66.44 129 GLU A N 1
ATOM 986 C CA . GLU A 1 129 ? 15.731 -1.800 2.701 1.00 66.44 129 GLU A CA 1
ATOM 987 C C . GLU A 1 129 ? 15.056 -1.762 1.327 1.00 66.44 129 GLU A C 1
ATOM 989 O O . GLU A 1 129 ? 15.735 -1.635 0.308 1.00 66.44 129 GLU A O 1
ATOM 994 N N . PHE A 1 130 ? 13.732 -1.913 1.285 1.00 70.81 130 PHE A N 1
ATOM 995 C CA . PHE A 1 130 ? 12.953 -1.768 0.059 1.00 70.81 130 PHE A CA 1
ATOM 996 C C . PHE A 1 130 ? 11.860 -0.732 0.243 1.00 70.81 130 PHE A C 1
ATOM 998 O O . PHE A 1 130 ? 11.103 -0.757 1.212 1.00 70.81 130 PHE A O 1
ATOM 1005 N N . GLU A 1 131 ? 11.788 0.174 -0.718 1.00 78.56 131 GLU A N 1
ATOM 1006 C CA . GLU A 1 131 ? 10.764 1.195 -0.795 1.00 78.56 131 GLU A CA 1
ATOM 1007 C C . GLU A 1 131 ? 9.467 0.557 -1.307 1.00 78.56 131 GLU A C 1
ATOM 1009 O O . GLU A 1 131 ? 9.332 0.271 -2.494 1.00 78.56 131 GLU A O 1
ATOM 1014 N N . SER A 1 132 ? 8.519 0.291 -0.409 1.00 80.81 132 SER A N 1
ATOM 1015 C CA . SER A 1 132 ? 7.191 -0.179 -0.795 1.00 80.81 132 SER A CA 1
ATOM 1016 C C . SER A 1 132 ? 6.329 1.012 -1.197 1.00 80.81 132 SER A C 1
ATOM 1018 O O . SER A 1 132 ? 6.247 2.011 -0.478 1.00 80.81 132 SER A O 1
ATOM 1020 N N . PHE A 1 133 ? 5.662 0.895 -2.342 1.00 85.94 133 PHE A N 1
ATOM 1021 C CA . PHE A 1 133 ? 4.803 1.936 -2.888 1.00 85.94 133 PHE A CA 1
ATOM 1022 C C . PHE A 1 133 ? 3.349 1.468 -2.936 1.00 85.94 133 PHE A C 1
ATOM 1024 O O . PHE A 1 133 ? 3.053 0.351 -3.357 1.00 85.94 133 PHE A O 1
ATOM 1031 N N . LEU A 1 134 ? 2.450 2.366 -2.544 1.00 84.56 134 LEU A N 1
ATOM 1032 C CA . LEU A 1 134 ? 1.011 2.270 -2.763 1.00 84.56 134 LEU A CA 1
ATOM 1033 C C . LEU A 1 134 ? 0.537 3.588 -3.383 1.00 84.56 134 LEU A C 1
ATOM 1035 O O . LEU A 1 134 ? 1.031 4.647 -2.975 1.00 84.56 134 LEU A O 1
ATOM 1039 N N . PRO A 1 135 ? -0.444 3.577 -4.305 1.00 85.19 135 PRO A N 1
ATOM 1040 C CA . PRO A 1 135 ? -1.041 4.809 -4.806 1.00 85.19 135 PRO A CA 1
ATOM 1041 C C . PRO A 1 135 ? -1.486 5.712 -3.653 1.00 85.19 135 PRO A C 1
ATOM 1043 O O . PRO A 1 135 ? -2.146 5.250 -2.720 1.00 85.19 135 PRO A O 1
ATOM 1046 N N . SER A 1 136 ? -1.124 6.997 -3.715 1.00 81.38 136 SER A N 1
ATOM 1047 C CA . SER A 1 136 ? -1.313 7.942 -2.607 1.00 81.38 136 SER A CA 1
ATOM 1048 C C . SER A 1 136 ? -2.762 8.015 -2.131 1.00 81.38 136 SER A C 1
ATOM 1050 O O . SER A 1 136 ? -3.000 8.022 -0.931 1.00 81.38 136 SER A O 1
ATOM 1052 N N . SER A 1 137 ? -3.729 7.963 -3.051 1.00 84.38 137 SER A N 1
ATOM 1053 C CA . SER A 1 137 ? -5.158 7.918 -2.722 1.00 84.38 137 SER A CA 1
ATOM 1054 C C . SER A 1 137 ? -5.532 6.724 -1.839 1.00 84.38 137 SER A C 1
ATOM 1056 O O . SER A 1 137 ? -6.271 6.888 -0.871 1.00 84.38 137 SER A O 1
ATOM 1058 N N . GLN A 1 138 ? -5.007 5.534 -2.142 1.00 87.12 138 GLN A N 1
ATOM 1059 C CA . GLN A 1 138 ? -5.294 4.309 -1.394 1.00 87.12 138 GLN A CA 1
ATOM 1060 C C . GLN A 1 138 ? -4.576 4.321 -0.044 1.00 87.12 138 GLN A C 1
ATOM 1062 O O . GLN A 1 138 ? -5.187 4.031 0.980 1.00 87.12 138 GLN A O 1
ATOM 1067 N N . ALA A 1 139 ? -3.310 4.744 -0.020 1.00 87.00 139 ALA A N 1
ATOM 1068 C CA . ALA A 1 139 ? -2.548 4.857 1.218 1.00 87.00 139 ALA A CA 1
ATOM 1069 C C . ALA A 1 139 ? -3.171 5.864 2.202 1.00 87.00 139 ALA A C 1
ATOM 1071 O O . ALA A 1 139 ? -3.340 5.551 3.382 1.00 87.00 139 ALA A O 1
ATOM 1072 N N . SER A 1 140 ? -3.571 7.046 1.717 1.00 84.56 140 SER A N 1
ATOM 1073 C CA . SER A 1 140 ? -4.261 8.052 2.529 1.00 84.56 140 SER A CA 1
ATOM 1074 C C . SER A 1 140 ? -5.587 7.523 3.063 1.00 84.56 140 SER A C 1
ATOM 1076 O O . SER A 1 140 ? -5.855 7.658 4.254 1.00 84.56 140 SER A O 1
ATOM 1078 N N . ARG A 1 141 ? -6.374 6.843 2.220 1.00 89.38 141 ARG A N 1
ATOM 1079 C CA . ARG A 1 141 ? -7.662 6.270 2.619 1.00 89.38 141 ARG A CA 1
ATOM 1080 C C . ARG A 1 141 ? -7.524 5.201 3.705 1.00 89.38 141 ARG A C 1
ATOM 1082 O O . ARG A 1 141 ? -8.290 5.223 4.664 1.00 89.38 141 ARG A O 1
ATOM 1089 N N . LEU A 1 142 ? -6.556 4.288 3.577 1.00 90.38 142 LEU A N 1
ATOM 1090 C CA . LEU A 1 142 ? -6.290 3.257 4.590 1.00 90.38 142 LEU A CA 1
ATOM 1091 C C . LEU A 1 142 ? -5.915 3.875 5.941 1.00 90.38 142 LEU A C 1
ATOM 1093 O O . LEU A 1 142 ? -6.424 3.449 6.976 1.00 90.38 142 LEU A O 1
ATOM 1097 N N . TYR A 1 143 ? -5.060 4.899 5.926 1.00 89.12 143 TYR A N 1
ATOM 1098 C CA . TYR A 1 143 ? -4.669 5.618 7.136 1.00 89.12 143 TYR A CA 1
ATOM 1099 C C . TYR A 1 143 ? -5.851 6.349 7.787 1.00 89.12 143 TYR A C 1
ATOM 1101 O O . TYR A 1 143 ? -6.059 6.223 8.992 1.00 89.12 143 TYR A O 1
ATOM 1109 N N . GLU A 1 144 ? -6.637 7.094 7.006 1.00 89.81 144 GLU A N 1
ATOM 1110 C CA . GLU A 1 144 ? -7.787 7.859 7.503 1.00 89.81 144 GLU A CA 1
ATOM 1111 C C . GLU A 1 144 ? -8.837 6.952 8.146 1.00 89.81 144 GLU A C 1
ATOM 1113 O O . GLU A 1 144 ? -9.254 7.207 9.276 1.00 89.81 144 GLU A O 1
ATOM 1118 N N . LEU A 1 145 ? -9.200 5.856 7.470 1.00 92.50 145 LEU A N 1
ATOM 1119 C CA . LEU A 1 145 ? -10.142 4.876 8.007 1.00 92.50 145 LEU A CA 1
ATOM 1120 C C . LEU A 1 145 ? -9.590 4.180 9.254 1.00 92.50 145 LEU A C 1
ATOM 1122 O O . LEU A 1 145 ? -10.322 3.997 10.224 1.00 92.50 145 LEU A O 1
ATOM 1126 N N . GLY A 1 146 ? -8.298 3.831 9.262 1.00 90.69 146 GLY A N 1
ATOM 1127 C CA . GLY A 1 146 ? -7.630 3.298 10.450 1.00 90.69 146 GLY A CA 1
ATOM 1128 C C . GLY A 1 146 ? -7.702 4.273 11.626 1.00 90.69 146 GLY A C 1
ATOM 1129 O O . GLY A 1 146 ? -8.004 3.875 12.747 1.00 90.69 146 GLY A O 1
ATOM 1130 N N . ARG A 1 147 ? -7.506 5.569 11.375 1.00 89.88 147 ARG A N 1
ATOM 1131 C CA . ARG A 1 147 ? -7.581 6.622 12.395 1.00 89.88 147 ARG A CA 1
ATOM 1132 C C . ARG A 1 147 ? -8.983 6.822 12.942 1.00 89.88 147 ARG A C 1
ATOM 1134 O O . ARG A 1 147 ? -9.154 6.887 14.156 1.00 89.88 147 ARG A O 1
ATOM 1141 N N . GLU A 1 148 ? -9.987 6.880 12.076 1.00 90.81 148 GLU A N 1
ATOM 1142 C CA . GLU A 1 148 ? -11.387 6.923 12.505 1.00 90.81 148 GLU A CA 1
ATOM 1143 C C . GLU A 1 148 ? -11.758 5.680 13.321 1.00 90.81 148 GLU A C 1
ATOM 1145 O O . GLU A 1 148 ? -12.464 5.789 14.323 1.00 90.81 148 GLU A O 1
ATOM 1150 N N . LEU A 1 149 ? -11.225 4.512 12.948 1.00 89.94 149 LEU A N 1
ATOM 1151 C CA . LEU A 1 149 ? -11.434 3.268 13.683 1.00 89.94 149 LEU A CA 1
ATOM 1152 C C . LEU A 1 149 ? -10.760 3.303 15.060 1.00 89.94 149 LEU A C 1
ATOM 1154 O O . LEU A 1 149 ? -11.336 2.824 16.032 1.00 89.94 149 LEU A O 1
ATOM 1158 N N . GLY A 1 150 ? -9.562 3.875 15.166 1.00 87.81 150 GLY A N 1
ATOM 1159 C CA . GLY A 1 150 ? -8.860 4.052 16.43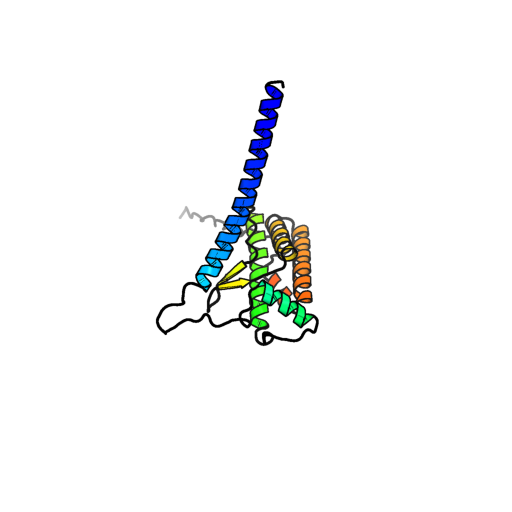9 1.00 87.81 150 GLY A CA 1
ATOM 1160 C C . GLY A 1 150 ? -9.533 5.044 17.388 1.00 87.81 150 GLY A C 1
ATOM 1161 O O . GLY A 1 150 ? -9.443 4.873 18.595 1.00 87.81 150 GLY A O 1
ATOM 1162 N N . ALA A 1 151 ? -10.218 6.056 16.849 1.00 88.62 151 ALA A N 1
ATOM 1163 C CA . ALA A 1 151 ? -10.910 7.086 17.628 1.00 88.62 151 ALA A CA 1
ATOM 1164 C C . ALA A 1 151 ? -12.367 6.729 17.991 1.00 88.62 151 ALA A C 1
ATOM 1166 O O . ALA A 1 151 ? -13.002 7.444 18.767 1.00 88.62 151 ALA A O 1
ATOM 1167 N N . SER A 1 152 ? -12.936 5.681 17.385 1.00 87.19 152 SER A N 1
ATOM 1168 C CA . SER A 1 152 ? -14.342 5.311 17.564 1.00 87.19 152 SER A CA 1
ATOM 1169 C C . SER A 1 152 ? -14.525 4.259 18.658 1.00 87.19 152 SER A C 1
ATOM 1171 O O . SER A 1 152 ? -13.970 3.166 18.579 1.00 87.19 152 SER A O 1
ATOM 1173 N N . GLU A 1 153 ? -15.388 4.554 19.629 1.00 85.44 153 GLU A N 1
ATOM 1174 C CA . GLU A 1 153 ? -15.812 3.615 20.681 1.00 85.44 153 GLU A CA 1
ATOM 1175 C C . GLU A 1 153 ? -17.111 2.862 20.320 1.00 85.44 153 GLU A C 1
ATOM 1177 O O . GLU A 1 153 ? -17.459 1.860 20.946 1.00 85.44 153 GLU A O 1
ATOM 1182 N N . ASP A 1 154 ? -17.849 3.315 19.296 1.00 89.31 154 ASP A N 1
ATOM 1183 C CA . ASP A 1 154 ? -19.122 2.705 18.890 1.00 89.31 154 ASP A CA 1
ATOM 1184 C C . ASP A 1 154 ? -18.902 1.460 18.022 1.00 89.31 154 ASP A C 1
ATOM 1186 O O . ASP A 1 154 ? -18.410 1.537 16.898 1.00 89.31 154 ASP A O 1
ATOM 1190 N N . THR A 1 155 ? -19.360 0.302 18.497 1.00 87.25 155 THR A N 1
ATOM 1191 C CA . THR A 1 155 ? -19.255 -0.977 17.779 1.00 87.25 155 THR A CA 1
ATOM 1192 C C . THR A 1 155 ? -19.877 -0.931 16.380 1.00 87.25 155 THR A C 1
ATOM 1194 O O . THR A 1 155 ? -19.336 -1.536 15.454 1.00 87.25 155 THR A O 1
ATOM 1197 N N . LYS A 1 156 ? -20.990 -0.206 16.181 1.00 88.81 156 LYS A N 1
ATOM 1198 C CA . LYS A 1 156 ? -21.622 -0.113 14.852 1.00 88.81 156 LYS A CA 1
ATOM 1199 C C . LYS A 1 156 ? -20.770 0.703 13.886 1.00 88.81 156 LYS A C 1
ATOM 1201 O O . LYS A 1 156 ? -20.561 0.275 12.752 1.00 88.81 156 LYS A O 1
ATOM 1206 N N . GLN A 1 157 ? -20.261 1.847 14.334 1.00 89.88 157 GLN A N 1
ATOM 1207 C CA . GLN A 1 157 ? -19.345 2.668 13.550 1.00 89.88 157 GLN A CA 1
ATOM 1208 C C . GLN A 1 157 ? -18.042 1.921 13.233 1.00 89.88 157 GLN A C 1
ATOM 1210 O O . GLN A 1 157 ? -17.609 1.921 12.083 1.00 89.88 157 GLN A O 1
ATOM 1215 N N . ARG A 1 158 ? -17.456 1.215 14.206 1.00 89.25 158 ARG A N 1
ATOM 1216 C CA . ARG A 1 158 ? -16.250 0.395 14.006 1.00 89.25 158 ARG A CA 1
ATOM 1217 C C . ARG A 1 158 ? -16.455 -0.705 12.962 1.00 89.25 158 ARG A C 1
ATOM 1219 O O . ARG A 1 158 ? -15.595 -0.889 12.106 1.00 89.25 158 ARG A O 1
ATOM 1226 N N . ALA A 1 159 ? -17.605 -1.382 12.976 1.00 89.75 159 ALA A N 1
ATOM 1227 C CA . ALA A 1 159 ? -17.951 -2.383 11.965 1.00 89.75 159 ALA A CA 1
ATOM 1228 C C . ALA A 1 159 ? -18.125 -1.780 10.556 1.00 89.75 159 ALA A C 1
ATOM 1230 O O . ALA A 1 159 ? -17.745 -2.396 9.563 1.00 89.75 159 ALA A O 1
ATOM 1231 N N . ALA A 1 160 ? -18.674 -0.567 10.448 1.00 91.44 160 ALA A N 1
ATOM 1232 C CA . ALA A 1 160 ? -18.769 0.132 9.166 1.00 91.44 160 ALA A CA 1
ATOM 1233 C C . ALA A 1 160 ? -17.385 0.564 8.642 1.00 91.44 160 ALA A C 1
ATOM 1235 O O . ALA A 1 160 ? -17.102 0.436 7.451 1.00 91.44 160 ALA A O 1
ATOM 1236 N N . LEU A 1 161 ? -16.507 1.033 9.532 1.00 92.88 161 LEU A N 1
ATOM 1237 C CA . LEU A 1 161 ? -15.139 1.432 9.196 1.00 92.88 161 LEU A CA 1
ATOM 1238 C C . LEU A 1 161 ? -14.271 0.237 8.790 1.00 92.88 161 LEU A C 1
ATOM 1240 O O . LEU A 1 161 ? -13.520 0.340 7.821 1.00 92.88 161 LEU A O 1
ATOM 1244 N N . SER A 1 162 ? -14.402 -0.908 9.468 1.00 92.38 162 SER A N 1
ATOM 1245 C CA . SER A 1 162 ? -13.705 -2.137 9.075 1.00 92.38 162 SER A CA 1
ATOM 1246 C C . SER A 1 162 ? -14.179 -2.656 7.713 1.00 92.38 162 SER A C 1
ATOM 1248 O O . SER A 1 162 ? -13.355 -3.084 6.908 1.00 92.38 162 SER A O 1
ATOM 1250 N N . ALA A 1 163 ? -15.475 -2.539 7.400 1.00 92.56 163 ALA A N 1
ATOM 1251 C CA . ALA A 1 163 ? -16.000 -2.863 6.074 1.00 92.56 163 ALA A CA 1
ATOM 1252 C C . ALA A 1 163 ? -15.436 -1.936 4.980 1.00 92.56 163 ALA A C 1
ATOM 1254 O O . ALA A 1 163 ? -15.022 -2.416 3.927 1.00 92.56 163 ALA A O 1
ATOM 1255 N N . ALA A 1 164 ? -15.346 -0.626 5.236 1.00 93.50 164 ALA A N 1
ATOM 1256 C CA . ALA A 1 164 ? -14.748 0.331 4.298 1.00 93.50 164 ALA A CA 1
ATOM 1257 C C . ALA A 1 164 ? -13.235 0.104 4.098 1.00 93.50 164 ALA A C 1
ATOM 1259 O O . ALA A 1 164 ? -12.700 0.301 3.002 1.00 93.50 164 ALA A O 1
ATOM 1260 N N . LEU A 1 165 ? -12.534 -0.322 5.153 1.00 93.69 165 LEU A N 1
ATOM 1261 C CA . LEU A 1 165 ? -11.139 -0.759 5.094 1.00 93.69 165 LEU A CA 1
ATOM 1262 C C . LEU A 1 165 ? -10.995 -1.989 4.194 1.00 93.69 165 LEU A C 1
ATOM 1264 O O . LEU A 1 165 ? -10.164 -1.979 3.286 1.00 93.69 165 LEU A O 1
ATOM 1268 N N . ALA A 1 166 ? -11.832 -3.009 4.404 1.00 94.00 166 ALA A N 1
ATOM 1269 C CA . ALA A 1 166 ? -11.866 -4.217 3.582 1.00 94.00 166 ALA A CA 1
ATOM 1270 C C . ALA A 1 166 ? -12.132 -3.896 2.106 1.00 94.00 166 ALA A C 1
ATOM 1272 O O . ALA A 1 166 ? -11.405 -4.383 1.249 1.00 94.00 166 ALA A O 1
ATOM 1273 N N . GLU A 1 167 ? -13.085 -3.011 1.808 1.00 93.94 167 GLU A N 1
ATOM 1274 C CA . GLU A 1 167 ? -13.369 -2.549 0.443 1.00 93.94 167 GLU A CA 1
ATOM 1275 C C . GLU A 1 167 ? -12.166 -1.836 -0.194 1.00 93.94 167 GLU A C 1
ATOM 1277 O O . GLU A 1 167 ? -11.836 -2.075 -1.355 1.00 93.94 167 GLU A O 1
ATOM 1282 N N . THR A 1 168 ? -11.457 -1.000 0.573 1.00 93.38 168 THR A N 1
ATOM 1283 C CA . THR A 1 168 ? -10.253 -0.313 0.077 1.00 93.38 168 THR A CA 1
ATOM 1284 C C . THR A 1 168 ? -9.138 -1.314 -0.243 1.00 93.38 168 THR A C 1
ATOM 1286 O O . THR A 1 168 ? -8.471 -1.188 -1.267 1.00 93.38 168 THR A O 1
ATOM 1289 N N . VAL A 1 169 ? -8.939 -2.333 0.597 1.00 93.81 169 VAL A N 1
ATOM 1290 C CA . VAL A 1 169 ? -7.930 -3.380 0.358 1.00 93.81 169 VAL A CA 1
ATOM 1291 C C . VAL A 1 169 ? -8.343 -4.339 -0.760 1.00 93.81 169 VAL A C 1
ATOM 1293 O O . VAL A 1 169 ? -7.484 -4.790 -1.514 1.00 93.81 169 VAL A O 1
ATOM 1296 N N . GLU A 1 170 ? -9.636 -4.607 -0.930 1.00 94.00 170 GLU A N 1
ATOM 1297 C CA . GLU A 1 170 ? -10.165 -5.355 -2.073 1.00 94.00 170 GLU A CA 1
ATOM 1298 C C . GLU A 1 170 ? -9.890 -4.611 -3.386 1.00 94.00 170 GLU A C 1
ATOM 1300 O O . GLU A 1 170 ? -9.400 -5.210 -4.338 1.00 94.00 170 GLU A O 1
ATOM 1305 N N . ALA A 1 171 ? -10.091 -3.289 -3.427 1.00 92.44 171 ALA A N 1
ATOM 1306 C CA . ALA A 1 171 ? -9.761 -2.481 -4.602 1.00 92.44 171 ALA A CA 1
ATOM 1307 C C . ALA A 1 171 ? -8.261 -2.542 -4.955 1.00 92.44 171 ALA A C 1
ATOM 1309 O O . ALA A 1 171 ? -7.913 -2.662 -6.133 1.00 92.44 171 ALA A O 1
ATOM 1310 N N . ILE A 1 172 ? -7.377 -2.529 -3.945 1.00 92.50 172 ILE A N 1
ATOM 1311 C CA . ILE A 1 172 ? -5.939 -2.787 -4.131 1.00 92.50 172 ILE A CA 1
ATOM 1312 C C . ILE A 1 172 ? -5.749 -4.180 -4.738 1.00 92.50 172 ILE A C 1
ATOM 1314 O O . ILE A 1 172 ? -5.109 -4.299 -5.779 1.00 92.50 172 ILE A O 1
ATOM 1318 N N . SER A 1 173 ? -6.323 -5.212 -4.110 1.00 93.12 173 SER A N 1
ATOM 1319 C CA . SER A 1 173 ? -6.191 -6.618 -4.509 1.00 93.12 173 SER A CA 1
ATOM 1320 C C . SER A 1 173 ? -6.602 -6.857 -5.961 1.00 93.12 173 SER A C 1
ATOM 1322 O O . SER A 1 173 ? -5.857 -7.485 -6.713 1.00 93.12 173 SER A O 1
ATOM 1324 N N . MET A 1 174 ? -7.742 -6.300 -6.377 1.00 90.94 174 MET A N 1
ATOM 1325 C CA . MET A 1 174 ? -8.239 -6.380 -7.751 1.00 90.94 174 MET A CA 1
ATOM 1326 C C . MET A 1 174 ? -7.294 -5.701 -8.746 1.00 90.94 174 MET A C 1
ATOM 1328 O O . MET A 1 174 ? -7.096 -6.212 -9.844 1.00 90.94 174 MET A O 1
ATOM 1332 N N . GLY A 1 175 ? -6.688 -4.571 -8.371 1.00 87.62 175 GLY A N 1
ATOM 1333 C CA . GLY A 1 175 ? -5.765 -3.833 -9.237 1.00 87.62 175 GLY A CA 1
ATOM 1334 C C . GLY A 1 175 ? -4.459 -4.573 -9.545 1.00 87.62 175 GLY A C 1
ATOM 1335 O O . GLY A 1 175 ? -3.819 -4.273 -10.552 1.00 87.62 175 GLY A O 1
ATOM 1336 N N . ILE A 1 176 ? -4.072 -5.534 -8.701 1.00 89.19 176 ILE A N 1
ATOM 1337 C CA . ILE A 1 176 ? -2.816 -6.293 -8.823 1.00 89.19 176 ILE A CA 1
ATOM 1338 C C . ILE A 1 176 ? -3.014 -7.814 -8.924 1.00 89.19 176 ILE A C 1
ATOM 1340 O O . ILE A 1 176 ? -2.034 -8.557 -8.849 1.00 89.19 176 ILE A O 1
ATOM 1344 N N . ASP A 1 177 ? -4.260 -8.275 -9.059 1.00 88.88 177 ASP A N 1
ATOM 1345 C CA . ASP A 1 177 ? -4.638 -9.695 -9.072 1.00 88.88 177 ASP A CA 1
ATOM 1346 C C . ASP A 1 177 ? -4.039 -10.494 -7.888 1.00 88.88 177 ASP A C 1
ATOM 1348 O O . ASP A 1 177 ? -3.410 -11.551 -8.035 1.00 88.88 177 ASP A O 1
ATOM 1352 N N . ALA A 1 178 ? -4.169 -9.953 -6.670 1.00 88.56 178 ALA A N 1
ATOM 1353 C CA . ALA A 1 178 ? -3.621 -10.580 -5.462 1.00 88.56 178 ALA A CA 1
ATOM 1354 C C . ALA A 1 178 ? -4.492 -11.734 -4.935 1.00 88.56 178 ALA A C 1
ATOM 1356 O O . ALA A 1 178 ? -3.959 -12.707 -4.392 1.00 88.56 178 ALA A O 1
ATOM 1357 N N . GLY A 1 179 ? -5.810 -11.657 -5.141 1.00 88.81 179 GLY A N 1
ATOM 1358 C CA . GLY A 1 179 ? -6.796 -12.627 -4.659 1.00 88.81 179 GLY A CA 1
ATOM 1359 C C . GLY A 1 179 ? -7.296 -12.347 -3.234 1.00 88.81 179 GLY A C 1
ATOM 1360 O O . GLY A 1 179 ? -6.824 -11.444 -2.543 1.00 88.81 179 GLY A O 1
ATOM 1361 N N . SER A 1 180 ? -8.268 -13.134 -2.768 1.00 88.31 180 SER A N 1
ATOM 1362 C CA . SER A 1 180 ? -8.971 -12.883 -1.495 1.00 88.31 180 SER A CA 1
ATOM 1363 C C . SER A 1 180 ? -8.107 -13.095 -0.245 1.00 88.31 180 SER A C 1
ATOM 1365 O O . SER A 1 180 ? -8.332 -12.452 0.779 1.00 88.31 180 SER A O 1
ATOM 1367 N N . SER A 1 181 ? -7.085 -13.955 -0.315 1.00 89.25 181 SER A N 1
ATOM 1368 C CA . SER A 1 181 ? -6.177 -14.223 0.811 1.00 89.25 181 SER A CA 1
ATOM 1369 C C . SER A 1 181 ? -5.361 -12.995 1.222 1.00 89.25 181 SER A C 1
ATOM 1371 O O . SER A 1 181 ? -5.005 -12.850 2.389 1.00 89.25 181 SER A O 1
ATOM 1373 N N . PHE A 1 182 ? -5.080 -12.094 0.276 1.00 91.12 182 PHE A N 1
ATOM 1374 C CA . PHE A 1 182 ? -4.389 -10.833 0.547 1.00 91.12 182 PHE A CA 1
ATOM 1375 C C . PHE A 1 182 ? -5.226 -9.910 1.442 1.00 91.12 182 PHE A C 1
ATOM 1377 O O . PHE A 1 182 ? -4.716 -9.315 2.395 1.00 91.12 182 PHE A O 1
ATOM 1384 N N . VAL A 1 183 ? -6.527 -9.828 1.156 1.00 91.75 183 VAL A N 1
ATOM 1385 C CA . VAL A 1 183 ? -7.481 -9.015 1.920 1.00 91.75 183 VAL A CA 1
ATOM 1386 C C . VAL A 1 183 ? -7.639 -9.579 3.328 1.00 91.75 183 VAL A C 1
ATOM 1388 O O . VAL A 1 183 ? -7.517 -8.835 4.300 1.00 91.75 183 VAL A O 1
ATOM 1391 N N . GLU A 1 184 ? -7.817 -10.897 3.445 1.00 90.31 184 GLU A N 1
ATOM 1392 C CA . GLU A 1 184 ? -7.923 -11.588 4.734 1.00 90.31 184 GLU A CA 1
ATOM 1393 C C . GLU A 1 184 ? -6.674 -11.374 5.605 1.00 90.31 184 GLU A C 1
ATOM 1395 O O . GLU A 1 184 ? -6.790 -11.008 6.777 1.00 90.31 184 GLU A O 1
ATOM 1400 N N . SER A 1 185 ? -5.473 -11.517 5.033 1.00 89.50 185 SER A N 1
ATOM 1401 C CA . SER A 1 185 ? -4.222 -11.346 5.785 1.00 89.50 185 SER A CA 1
ATOM 1402 C C . SER A 1 185 ? -3.983 -9.894 6.222 1.00 89.50 185 SER A C 1
ATOM 1404 O O . SER A 1 185 ? -3.554 -9.630 7.354 1.00 89.50 185 SER A O 1
ATOM 1406 N N . THR A 1 186 ? -4.338 -8.933 5.362 1.00 90.50 186 THR A N 1
ATOM 1407 C CA . THR A 1 186 ? -4.235 -7.497 5.664 1.00 90.50 186 THR A CA 1
ATOM 1408 C C . THR A 1 186 ? -5.216 -7.076 6.763 1.00 90.50 186 THR A C 1
ATOM 1410 O O . THR A 1 186 ? -4.844 -6.320 7.659 1.00 90.50 186 THR A O 1
ATOM 1413 N N . MET A 1 187 ? -6.451 -7.591 6.737 1.00 91.69 187 MET A N 1
ATOM 1414 C CA . MET A 1 187 ? -7.509 -7.260 7.704 1.00 91.69 187 MET A CA 1
ATOM 1415 C C . MET A 1 187 ? -7.396 -8.007 9.036 1.00 91.69 187 MET A C 1
ATOM 1417 O O . MET A 1 187 ? -8.103 -7.672 9.983 1.00 91.69 187 MET A O 1
ATOM 1421 N N . ARG A 1 188 ? -6.510 -9.003 9.142 1.00 88.56 188 ARG A N 1
ATOM 1422 C CA . ARG A 1 188 ? -6.398 -9.893 10.310 1.00 88.56 188 ARG A CA 1
ATOM 1423 C C . ARG A 1 188 ? -6.261 -9.173 11.658 1.00 88.56 188 ARG A C 1
ATOM 1425 O O . ARG A 1 188 ? -6.792 -9.664 12.649 1.00 88.56 188 ARG A O 1
ATOM 1432 N N . ASP A 1 189 ? -5.562 -8.040 11.695 1.00 83.81 189 ASP A N 1
ATOM 1433 C CA . ASP A 1 189 ? -5.305 -7.300 12.941 1.00 83.81 189 ASP A CA 1
ATOM 1434 C C . ASP A 1 189 ? -6.298 -6.146 13.164 1.00 83.81 189 ASP A C 1
ATOM 1436 O O . ASP A 1 189 ? -6.090 -5.334 14.060 1.00 83.81 189 ASP A O 1
ATOM 1440 N N . VAL A 1 190 ? -7.359 -6.041 12.354 1.00 84.56 190 VAL A N 1
ATOM 1441 C CA . VAL A 1 190 ? -8.355 -4.966 12.443 1.00 84.56 190 VAL A CA 1
ATOM 1442 C C . VAL A 1 190 ? -9.471 -5.378 13.416 1.00 84.56 190 VAL A C 1
ATOM 1444 O O . VAL A 1 190 ? -10.287 -6.245 13.094 1.00 84.56 190 VAL A O 1
ATOM 1447 N N . PRO A 1 191 ? -9.547 -4.781 14.619 1.00 75.56 191 PRO A N 1
ATOM 1448 C CA . PRO A 1 191 ? -10.510 -5.175 15.635 1.00 75.56 191 PRO A CA 1
ATOM 1449 C C . PRO A 1 191 ? -11.904 -4.638 15.303 1.00 75.56 191 PRO A C 1
ATOM 1451 O O . PRO A 1 191 ? -12.140 -3.426 15.289 1.00 75.56 191 PRO A O 1
ATOM 1454 N N . ILE A 1 192 ? -12.846 -5.558 15.092 1.00 68.81 192 ILE A N 1
ATOM 1455 C CA . ILE A 1 192 ? -14.268 -5.243 14.877 1.00 68.81 192 ILE A CA 1
ATOM 1456 C C . ILE A 1 192 ? -14.932 -4.797 16.192 1.00 68.81 192 ILE A C 1
ATOM 1458 O O . ILE A 1 192 ? -15.797 -3.923 16.192 1.00 68.81 192 ILE A O 1
ATOM 1462 N N . ASN A 1 193 ? -14.478 -5.343 17.321 1.00 63.06 193 ASN A N 1
ATOM 1463 C CA . ASN A 1 193 ? -14.981 -5.014 18.653 1.00 63.06 193 ASN A CA 1
ATOM 1464 C C . ASN A 1 193 ? -14.039 -4.025 19.368 1.00 63.06 193 ASN A C 1
ATOM 1466 O O . ASN A 1 193 ? -12.845 -4.004 19.055 1.00 63.06 193 ASN A O 1
ATOM 1470 N N . PRO A 1 194 ? -14.541 -3.197 20.306 1.00 57.28 194 PRO A N 1
ATOM 1471 C CA . PRO A 1 194 ? -13.677 -2.403 21.176 1.00 57.28 194 PRO A CA 1
ATOM 1472 C C . PRO A 1 194 ? -12.739 -3.330 21.969 1.00 57.28 194 PRO A C 1
ATOM 1474 O O . PRO A 1 194 ? -13.134 -4.466 22.256 1.00 57.28 194 PRO A O 1
ATOM 1477 N N . PRO A 1 195 ? -11.520 -2.890 22.334 1.00 56.84 195 PRO A N 1
ATOM 1478 C CA . PRO A 1 195 ? -10.712 -3.635 23.288 1.00 56.84 195 PRO A CA 1
ATOM 1479 C C . PRO A 1 195 ? -11.518 -3.765 24.583 1.00 56.84 195 PRO A C 1
ATOM 1481 O O . PRO A 1 195 ? -11.898 -2.761 25.187 1.00 56.84 195 PRO A O 1
ATOM 1484 N N . GLU A 1 196 ? -11.834 -4.999 24.975 1.00 49.06 196 GLU A N 1
ATOM 1485 C CA . GLU A 1 196 ? -12.450 -5.258 26.271 1.00 49.06 196 GLU A CA 1
ATOM 1486 C C . GLU A 1 196 ? -11.532 -4.649 27.332 1.00 49.06 196 GLU A C 1
ATOM 1488 O O . GLU A 1 196 ? -10.342 -4.962 27.392 1.00 49.06 196 GLU A O 1
ATOM 1493 N N . SER A 1 197 ? -12.062 -3.719 28.127 1.00 45.25 197 SER A N 1
ATOM 1494 C CA . SER A 1 197 ? -11.359 -3.235 29.306 1.00 45.25 197 SER A CA 1
ATOM 1495 C C . SER A 1 197 ? -11.069 -4.463 30.161 1.00 45.25 197 SER A C 1
ATOM 1497 O O . SER A 1 197 ? -12.016 -5.120 30.596 1.00 45.25 197 SER A O 1
ATOM 1499 N N . GLU A 1 198 ? -9.793 -4.813 30.354 1.00 42.34 198 GLU A N 1
ATOM 1500 C CA . GLU A 1 198 ? -9.431 -5.888 31.275 1.00 42.34 198 GLU A CA 1
ATOM 1501 C C . GLU A 1 198 ? -10.178 -5.639 32.594 1.00 42.34 198 GLU A C 1
ATOM 1503 O O . GLU A 1 198 ? -10.083 -4.528 33.133 1.00 42.34 198 GLU A O 1
ATOM 1508 N N . PRO A 1 199 ? -10.975 -6.598 33.103 1.00 41.47 199 PRO A N 1
ATOM 1509 C CA . PRO A 1 199 ? -11.620 -6.421 34.388 1.00 41.47 199 PRO A CA 1
ATOM 1510 C C . PRO A 1 199 ? -10.497 -6.259 35.405 1.00 41.47 199 PRO A C 1
ATOM 1512 O O . PRO A 1 199 ? -9.706 -7.178 35.629 1.00 41.47 199 PRO A O 1
ATOM 1515 N N . GLY A 1 200 ? -10.389 -5.044 35.949 1.00 41.41 200 GLY A N 1
ATOM 1516 C CA . GLY A 1 200 ? -9.412 -4.706 36.967 1.00 41.41 200 GLY A CA 1
ATOM 1517 C C . GLY A 1 200 ? -9.430 -5.786 38.033 1.00 41.41 200 GLY A C 1
ATOM 1518 O O . GLY A 1 200 ? -10.508 -6.193 38.462 1.00 41.41 200 GLY A O 1
ATOM 1519 N N . GLN A 1 201 ? -8.239 -6.274 38.390 1.00 44.41 201 GLN A N 1
ATOM 1520 C CA . GLN A 1 201 ? -8.034 -7.257 39.445 1.00 44.41 201 GLN A CA 1
ATOM 1521 C C . GLN A 1 201 ? -8.999 -6.977 40.595 1.00 44.41 201 GLN A C 1
ATOM 1523 O O . GLN A 1 201 ? -8.849 -5.990 41.319 1.00 44.41 201 GLN A O 1
ATOM 1528 N N . GLU A 1 202 ? -10.005 -7.839 40.727 1.00 44.97 202 GLU A N 1
ATOM 1529 C CA . GLU A 1 202 ? -10.876 -7.882 41.883 1.00 44.97 202 GLU A CA 1
ATOM 1530 C C . GLU A 1 202 ? -9.954 -8.179 43.066 1.00 44.97 202 GLU A C 1
ATOM 1532 O O . GLU A 1 202 ? -9.453 -9.292 43.235 1.00 44.97 202 GLU A O 1
ATOM 1537 N N . LEU A 1 203 ? -9.604 -7.119 43.798 1.00 51.97 203 LEU A N 1
ATOM 1538 C CA . LEU A 1 203 ? -8.867 -7.175 45.049 1.00 51.97 203 LEU A CA 1
ATOM 1539 C C . LEU A 1 203 ? -9.686 -8.051 45.989 1.00 51.97 203 LEU A C 1
ATOM 1541 O O . LEU A 1 203 ? -10.619 -7.571 46.627 1.00 51.97 203 LEU A O 1
ATOM 1545 N N . VAL A 1 204 ? -9.343 -9.339 46.026 1.00 54.38 204 VAL A N 1
ATOM 1546 C CA . VAL A 1 204 ? -9.848 -10.309 46.992 1.00 54.38 204 VAL A CA 1
ATOM 1547 C C . VAL A 1 204 ? -9.690 -9.672 48.373 1.00 54.38 204 VAL A C 1
ATOM 1549 O O . VAL A 1 204 ? -8.553 -9.399 48.773 1.00 54.38 204 VAL A O 1
ATOM 1552 N N . PRO A 1 205 ? -10.782 -9.374 49.099 1.00 49.28 205 PRO A N 1
ATOM 1553 C CA . PRO A 1 205 ? -10.664 -8.903 50.465 1.00 49.28 205 PRO A CA 1
ATOM 1554 C C . PRO A 1 205 ? -9.959 -9.991 51.273 1.00 49.28 205 PRO A C 1
ATOM 1556 O O . PRO A 1 205 ? -10.446 -11.117 51.361 1.00 49.28 205 PRO A O 1
ATOM 1559 N N . SER A 1 206 ? -8.782 -9.674 51.814 1.00 53.00 206 SER A N 1
ATOM 1560 C CA . SER A 1 206 ? -8.103 -10.537 52.774 1.00 53.00 206 SER A CA 1
ATOM 1561 C C . SER A 1 206 ? -9.016 -10.704 53.981 1.00 53.00 206 SER A C 1
ATOM 1563 O O . SER A 1 206 ? -9.147 -9.787 54.793 1.00 53.00 206 SER A O 1
ATOM 1565 N N . ASP A 1 207 ? -9.658 -11.866 54.076 1.00 52.81 207 ASP A N 1
ATOM 1566 C CA . ASP A 1 207 ? -10.327 -12.307 55.290 1.00 52.81 207 ASP A CA 1
ATOM 1567 C C . ASP A 1 207 ? -9.323 -12.229 56.440 1.00 52.81 207 ASP A C 1
ATOM 1569 O O . ASP A 1 207 ? -8.257 -12.849 56.422 1.00 52.81 207 ASP A O 1
ATOM 1573 N N . ASN A 1 208 ? -9.664 -11.407 57.425 1.00 60.31 208 ASN A N 1
ATOM 1574 C CA . ASN A 1 208 ? -8.936 -11.253 58.668 1.00 60.31 208 ASN A CA 1
ATOM 1575 C C . ASN A 1 208 ? -9.573 -12.203 59.690 1.00 60.31 208 ASN A C 1
ATOM 1577 O O . ASN A 1 208 ? -10.667 -11.894 60.170 1.00 60.31 208 ASN A O 1
ATOM 1581 N N . PRO A 1 209 ? -8.953 -13.341 60.053 1.00 57.41 209 PRO A N 1
ATOM 1582 C CA . PRO A 1 209 ? -9.437 -14.115 61.177 1.00 57.41 209 PRO A CA 1
ATOM 1583 C C . PRO A 1 209 ? -8.877 -13.490 62.453 1.00 57.41 209 PRO A C 1
ATOM 1585 O O . PRO A 1 209 ? -7.729 -13.718 62.826 1.00 57.41 209 PRO A O 1
ATOM 1588 N N . ASP A 1 210 ? -9.707 -12.691 63.114 1.00 56.88 210 ASP A N 1
ATOM 1589 C CA . ASP A 1 210 ? -9.557 -12.438 64.541 1.00 56.88 210 ASP A CA 1
ATOM 1590 C C . ASP A 1 210 ? -10.556 -13.327 65.293 1.00 56.88 210 ASP A C 1
ATOM 1592 O O . ASP A 1 210 ? -11.703 -13.470 64.862 1.00 56.88 210 ASP A O 1
ATOM 1596 N N . SER A 1 211 ? -10.133 -13.841 66.449 1.00 50.12 211 SER A N 1
ATOM 1597 C CA . SER A 1 211 ? -10.877 -14.635 67.453 1.00 50.12 211 SER A CA 1
ATOM 1598 C C . SER A 1 211 ? -10.664 -16.157 67.433 1.00 50.12 211 SER A C 1
ATOM 1600 O O . SER A 1 211 ? -11.284 -16.893 66.662 1.00 50.12 211 SER A O 1
ATOM 1602 N N . GLY A 1 212 ? -9.855 -16.619 68.394 1.00 42.53 212 GLY A N 1
ATOM 1603 C CA . GLY A 1 212 ? -9.699 -18.014 68.811 1.00 42.53 212 GLY A CA 1
ATOM 1604 C C . GLY A 1 212 ? -8.555 -18.191 69.794 1.00 42.53 212 GLY A C 1
ATOM 1605 O O . GLY A 1 212 ? -7.506 -18.697 69.347 1.00 42.53 212 GLY A O 1
#

Secondary structure (DSSP, 8-state):
--HHHHHHHHHHHHHHHHHHHHHHHHHHHHHHHHHHHHHHHHS--SS---S-----GGGG--HHHHHHHHHHHHTT---TT-GGGGHHHHHHHHHHHHHHHHHHHHHHHHHT---PPPSSEEEEETTEEEEE---HHHHHHHHHHHHHHHH---HHHHHHHHHHHHHHHHHHHHHHT--HHHHHHHHTT--SSPPP----------------